Protein AF-A0A6C1DUM9-F1 (afdb_monomer_lite)

InterPro domains:
  IPR022091 TATA element modulatory factor 1, TATA binding [PF12325] (99-211)
  IPR052602 Growth and transcription regulation protein [PTHR46515] (39-217)

Organism: Saccharomyces pastorianus (NCBI:txid27292)

Foldseek 3Di:
DDDDDDDDDPDDDDDDPVVVVVVPPPDDDDDPDDDDDDDDDDDDDDDDDPPDPPPPPPPDDPVNPPPVVVVVVCVVVPPDDPDDPCPPPPPPPPPDDDDPPPPPVVVVVVVVVVVVVVVVVVVVVVVVVVVVVVVVVVVVVVVVVVVVVVVVVVVVVVVVVVVVVVVVVVVVVVVVVVVVVVVVVVVVVVVVVVVVVVVVVVVVVVVVVVVVVVVVVVD

Structure (mmCIF, N/CA/C/O backbone):
data_AF-A0A6C1DUM9-F1
#
_entry.id   AF-A0A6C1DUM9-F1
#
loop_
_atom_site.group_PDB
_atom_site.id
_atom_site.type_symbol
_atom_site.label_atom_id
_atom_site.label_alt_id
_atom_site.label_comp_id
_atom_site.label_asym_id
_atom_site.label_entity_id
_atom_site.label_seq_id
_atom_site.pdbx_PDB_ins_code
_atom_site.Cartn_x
_atom_site.Cartn_y
_atom_site.Cartn_z
_atom_site.occupancy
_atom_site.B_iso_or_equiv
_atom_site.auth_seq_id
_atom_site.auth_comp_id
_atom_site.auth_asym_id
_atom_site.auth_atom_id
_atom_site.pdbx_PDB_model_num
ATOM 1 N N . MET A 1 1 ? -47.887 -39.110 23.233 1.00 41.94 1 MET A N 1
ATOM 2 C CA . MET A 1 1 ? -46.425 -38.947 23.387 1.00 41.94 1 MET A CA 1
ATOM 3 C C . MET A 1 1 ? -45.972 -38.178 22.156 1.00 41.94 1 MET A C 1
ATOM 5 O O . MET A 1 1 ? -46.129 -38.724 21.079 1.00 41.94 1 MET A O 1
ATOM 9 N N . ASN A 1 2 ? -45.588 -36.907 22.161 1.00 43.72 2 ASN A N 1
ATOM 10 C CA . ASN A 1 2 ? -45.233 -35.947 23.205 1.00 43.72 2 ASN A CA 1
ATOM 11 C C . ASN A 1 2 ? -45.836 -34.588 22.825 1.00 43.72 2 ASN A C 1
ATOM 13 O O . ASN A 1 2 ? -45.963 -34.294 21.639 1.00 43.72 2 ASN A O 1
ATOM 17 N N . GLY A 1 3 ? -46.219 -33.794 23.822 1.00 45.34 3 GLY A N 1
ATOM 18 C CA . GLY A 1 3 ? -46.597 -32.401 23.608 1.00 45.34 3 GLY A CA 1
ATOM 19 C C . GLY A 1 3 ? -45.377 -31.528 23.325 1.00 45.34 3 GLY A C 1
ATOM 20 O O . GLY A 1 3 ? -44.266 -31.881 23.714 1.00 45.34 3 GLY A O 1
ATOM 21 N N . ASN A 1 4 ? -45.612 -30.379 22.698 1.00 45.78 4 ASN A N 1
ATOM 22 C CA . ASN A 1 4 ? -44.854 -29.186 23.031 1.00 45.78 4 ASN A CA 1
ATOM 23 C C . ASN A 1 4 ? -45.781 -27.971 22.946 1.00 45.78 4 ASN A C 1
ATOM 25 O O . ASN A 1 4 ? -46.324 -27.642 21.895 1.00 45.78 4 ASN A O 1
ATOM 29 N N . ILE A 1 5 ? -46.002 -27.423 24.130 1.00 49.59 5 ILE A N 1
ATOM 30 C CA . ILE A 1 5 ? -46.562 -26.121 24.451 1.00 49.59 5 ILE A CA 1
ATOM 31 C C . ILE A 1 5 ? -45.540 -25.071 24.018 1.00 49.59 5 ILE A C 1
ATOM 33 O O . ILE A 1 5 ? -44.359 -25.268 24.279 1.00 49.59 5 ILE A O 1
ATOM 37 N N . GLU A 1 6 ? -45.999 -24.029 23.324 1.00 47.56 6 GLU A N 1
ATOM 38 C CA . GLU A 1 6 ? -45.627 -22.617 23.525 1.00 47.56 6 GLU A CA 1
ATOM 39 C C . GLU A 1 6 ? -46.154 -21.784 22.352 1.00 47.56 6 GLU A C 1
ATOM 41 O O . GLU A 1 6 ? -45.481 -21.517 21.357 1.00 47.56 6 GLU A O 1
ATOM 46 N N . ASP A 1 7 ? -47.423 -21.413 22.504 1.00 46.97 7 ASP A N 1
ATOM 47 C CA . ASP A 1 7 ? -47.961 -20.170 21.981 1.00 46.97 7 ASP A CA 1
ATOM 48 C C . ASP A 1 7 ? -47.208 -18.970 22.602 1.00 46.97 7 ASP A C 1
ATOM 50 O O . ASP A 1 7 ? -46.770 -19.012 23.750 1.00 46.97 7 ASP A O 1
ATOM 54 N N . GLU A 1 8 ? -47.161 -17.881 21.832 1.00 49.03 8 GLU A N 1
ATOM 55 C CA . GLU A 1 8 ? -47.334 -16.511 22.332 1.00 49.03 8 GLU A CA 1
ATOM 56 C C . GLU A 1 8 ? -46.216 -15.881 23.183 1.00 49.03 8 GLU A C 1
ATOM 58 O O . GLU A 1 8 ? -46.304 -15.810 24.400 1.00 49.03 8 GLU A O 1
ATOM 63 N N . TRP A 1 9 ? -45.253 -15.232 22.515 1.00 42.56 9 TRP A N 1
ATOM 64 C CA . TRP A 1 9 ? -44.647 -13.996 23.038 1.00 42.56 9 TRP A CA 1
ATOM 65 C C . TRP A 1 9 ? -44.431 -12.985 21.905 1.00 42.56 9 TRP A C 1
ATOM 67 O O . TRP A 1 9 ? -43.332 -12.798 21.385 1.00 42.56 9 TRP A O 1
ATOM 77 N N . ILE A 1 10 ? -45.522 -12.325 21.507 1.00 46.06 10 ILE A N 1
ATOM 78 C CA . ILE A 1 10 ? -45.469 -11.046 20.791 1.00 46.06 10 ILE A CA 1
ATOM 79 C C . ILE A 1 10 ? -45.043 -9.998 21.825 1.00 46.06 10 ILE A C 1
ATOM 81 O O . ILE A 1 10 ? -45.796 -9.691 22.748 1.00 46.06 10 ILE A O 1
ATOM 85 N N . LEU A 1 11 ? -43.822 -9.477 21.704 1.00 48.28 11 LEU A N 1
ATOM 86 C CA . LEU A 1 11 ? -43.347 -8.383 22.551 1.00 48.28 11 LEU A CA 1
ATOM 87 C C . LEU A 1 11 ? -44.114 -7.089 22.206 1.00 48.28 11 LEU A C 1
ATOM 89 O O . LEU A 1 11 ? -44.202 -6.749 21.023 1.00 48.28 11 LEU A O 1
ATOM 93 N N . PRO A 1 12 ? -44.657 -6.354 23.195 1.00 42.69 12 PRO A N 1
ATOM 94 C CA . PRO A 1 12 ? -45.354 -5.099 22.944 1.00 42.69 12 PRO A CA 1
ATOM 95 C C . PRO A 1 12 ? -44.404 -4.032 22.396 1.00 42.69 12 PRO A C 1
ATOM 97 O O . PRO A 1 12 ? -43.351 -3.758 22.973 1.00 42.69 12 PRO A O 1
ATOM 100 N N . GLN A 1 13 ? -44.814 -3.412 21.290 1.00 50.22 13 GLN A N 1
ATOM 101 C CA . GLN A 1 13 ? -44.332 -2.100 20.880 1.00 50.22 13 GLN A CA 1
ATOM 102 C C . GLN A 1 13 ? -44.792 -1.027 21.879 1.00 50.22 13 GLN A C 1
ATOM 104 O O . GLN A 1 13 ? -45.837 -1.159 22.515 1.00 50.22 13 GLN A O 1
ATOM 109 N N . GLU A 1 14 ? -44.027 0.065 21.896 1.00 51.75 14 GLU A N 1
ATOM 110 C CA . GLU A 1 14 ? -44.319 1.357 22.520 1.00 51.75 14 GLU A CA 1
ATOM 111 C C . GLU A 1 14 ? -44.103 1.448 24.044 1.00 51.75 14 GLU A C 1
ATOM 113 O O . GLU A 1 14 ? -44.865 0.910 24.845 1.00 51.75 14 GLU A O 1
ATOM 118 N N . ASN A 1 15 ? -43.069 2.229 24.400 1.00 51.66 15 ASN A N 1
ATOM 119 C CA . ASN A 1 15 ? -42.850 3.010 25.635 1.00 51.66 15 ASN A CA 1
ATOM 120 C C . ASN A 1 15 ? -41.492 2.736 26.300 1.00 51.66 15 ASN A C 1
ATOM 122 O O . ASN A 1 15 ? -41.416 2.255 27.427 1.00 51.66 15 ASN A O 1
ATOM 126 N N . SER A 1 16 ? -40.399 3.105 25.628 1.00 40.47 16 SER A N 1
ATOM 127 C CA . SER A 1 16 ? -39.112 3.290 26.301 1.00 40.47 16 SER A CA 1
ATOM 128 C C . SER A 1 16 ? -38.540 4.653 25.930 1.00 40.47 16 SER A C 1
ATOM 130 O O . SER A 1 16 ? -38.378 4.972 24.754 1.00 40.47 16 SER A O 1
ATOM 132 N N . MET A 1 17 ? -38.245 5.458 26.953 1.00 44.34 17 MET A N 1
ATOM 133 C CA . MET A 1 17 ? -37.716 6.831 26.898 1.00 44.34 17 MET A CA 1
ATOM 134 C C . MET A 1 17 ? -36.401 7.001 26.109 1.00 44.34 17 MET A C 1
ATOM 136 O O . MET A 1 17 ? -35.902 8.115 25.986 1.00 44.34 17 MET A O 1
ATOM 140 N N . LEU A 1 18 ? -35.834 5.924 25.566 1.00 43.19 18 LEU A N 1
ATOM 141 C CA . LEU A 1 18 ? -34.563 5.925 24.847 1.00 43.19 18 LEU A CA 1
ATOM 142 C C . LEU A 1 18 ? -34.665 6.426 23.395 1.00 43.19 18 LEU A C 1
ATOM 144 O O . LEU A 1 18 ? -33.650 6.836 22.838 1.00 43.19 18 LEU A O 1
ATOM 148 N N . SER A 1 19 ? -35.853 6.451 22.773 1.00 44.56 19 SER A N 1
ATOM 149 C CA . SER A 1 19 ? -35.987 6.908 21.373 1.00 44.56 19 SER A CA 1
ATOM 150 C C . SER A 1 19 ? -35.975 8.436 21.205 1.00 44.56 19 SER A C 1
ATOM 152 O O . SER A 1 19 ? -35.688 8.936 20.116 1.00 44.56 19 SER A O 1
ATOM 154 N N . LEU A 1 20 ? -36.225 9.193 22.279 1.00 38.94 20 LEU A N 1
ATOM 155 C CA . LEU A 1 20 ? -36.237 10.662 22.251 1.00 38.94 20 LEU A CA 1
ATOM 156 C C . LEU A 1 20 ? -34.832 11.277 22.176 1.00 38.94 20 LEU A C 1
ATOM 158 O O . LEU A 1 20 ? -34.690 12.402 21.701 1.00 38.94 20 LEU A O 1
ATOM 162 N N . SER A 1 21 ? -33.796 10.546 22.590 1.00 44.03 21 SER A N 1
ATOM 163 C CA . SER A 1 21 ? -32.425 11.070 22.646 1.00 44.03 21 SER A CA 1
ATOM 164 C C . SER A 1 21 ? -31.697 11.024 21.299 1.00 44.03 21 SER A C 1
ATOM 166 O O . SER A 1 21 ? -30.774 11.800 21.081 1.00 44.03 21 SER A O 1
ATOM 168 N N . ILE A 1 22 ? -32.124 10.154 20.377 1.00 43.62 22 ILE A N 1
ATOM 169 C CA . ILE A 1 22 ? -31.492 10.005 19.053 1.00 43.62 22 ILE A CA 1
ATOM 170 C C . ILE A 1 22 ? -32.016 11.032 18.043 1.00 43.62 22 ILE A C 1
ATOM 172 O O . ILE A 1 22 ? -31.275 11.455 17.165 1.00 43.62 22 ILE A O 1
ATOM 176 N N . SER A 1 23 ? -33.249 11.519 18.208 1.00 41.81 23 SER A N 1
ATOM 177 C CA . SER A 1 23 ? -33.841 12.504 17.284 1.00 41.81 23 SER A CA 1
ATOM 178 C C . SER A 1 23 ? -33.417 13.954 17.570 1.00 41.81 23 SER A C 1
ATOM 180 O O . SER A 1 23 ? -33.886 14.871 16.906 1.00 41.81 23 SER A O 1
ATOM 182 N N . LYS A 1 24 ? -32.576 14.195 18.589 1.00 44.22 24 LYS A N 1
ATOM 183 C CA . LYS A 1 24 ? -32.189 15.546 19.041 1.00 44.22 24 LYS A CA 1
ATOM 184 C C . LYS A 1 24 ? -30.729 15.909 18.741 1.00 44.22 24 LYS A C 1
ATOM 186 O O . LYS A 1 24 ? -30.282 16.967 19.167 1.00 44.22 24 LYS A O 1
ATOM 191 N N . LEU A 1 25 ? -29.995 15.059 18.019 1.00 38.34 25 LEU A N 1
ATOM 192 C CA . LEU A 1 25 ? -28.580 15.287 17.694 1.00 38.34 25 LEU A CA 1
ATOM 193 C C . LEU A 1 25 ? -28.318 15.755 16.251 1.00 38.34 25 LEU A C 1
ATOM 195 O O . LEU A 1 25 ? -27.158 15.863 15.870 1.00 38.34 25 LEU A O 1
ATOM 199 N N . GLU A 1 26 ? -29.357 16.037 15.460 1.00 41.38 26 GLU A N 1
ATOM 200 C CA . GLU A 1 26 ? -29.216 16.360 14.027 1.00 41.38 26 GLU A CA 1
ATOM 201 C C . GLU A 1 26 ? -29.345 17.863 13.687 1.00 41.38 26 GLU A C 1
ATOM 203 O O . GLU A 1 26 ? -29.228 18.222 12.526 1.00 41.38 26 GLU A O 1
ATOM 208 N N . ASP A 1 27 ? -29.498 18.761 14.671 1.00 43.50 27 ASP A N 1
ATOM 209 C CA . ASP A 1 27 ? -29.712 20.204 14.421 1.00 43.50 27 ASP A CA 1
ATOM 210 C C . ASP A 1 27 ? -28.777 21.115 15.240 1.00 43.50 27 ASP A C 1
ATOM 212 O O . ASP A 1 27 ? -29.240 21.842 16.117 1.00 43.50 27 ASP A O 1
ATOM 216 N N . LEU A 1 28 ? -27.468 21.113 14.965 1.00 40.22 28 LEU A N 1
ATOM 217 C CA . LEU A 1 28 ? -26.575 22.220 15.357 1.00 40.22 28 LEU A CA 1
ATOM 218 C C . LEU A 1 28 ? -25.455 22.420 14.316 1.00 40.22 28 LEU A C 1
ATOM 220 O O . LEU A 1 28 ? -24.289 22.114 14.562 1.00 40.22 28 LEU A O 1
ATOM 224 N N . GLU A 1 29 ? -25.825 22.957 13.153 1.00 45.81 29 GLU A N 1
ATOM 225 C CA . GLU A 1 29 ? -24.937 23.811 12.355 1.00 45.81 29 GLU A CA 1
ATOM 226 C C . GLU A 1 29 ? -25.181 25.286 12.724 1.00 45.81 29 GLU A C 1
ATOM 228 O O . GLU A 1 29 ? -26.287 25.663 13.110 1.00 45.81 29 GLU A O 1
ATOM 233 N N . ASP A 1 30 ? -24.127 26.091 12.572 1.00 45.03 30 ASP A N 1
ATOM 234 C CA . ASP A 1 30 ? -24.037 27.546 12.746 1.00 45.03 30 ASP A CA 1
ATOM 235 C C . ASP A 1 30 ? -24.152 28.112 14.173 1.00 45.03 30 ASP A C 1
ATOM 237 O O . ASP A 1 30 ? -25.223 28.482 14.647 1.00 45.03 30 ASP A O 1
ATOM 241 N N . ASP A 1 31 ? -22.994 28.387 14.790 1.00 37.22 31 ASP A N 1
ATOM 242 C CA . ASP A 1 31 ? -22.855 29.682 15.463 1.00 37.22 31 ASP A CA 1
ATOM 243 C C . ASP A 1 31 ? -21.458 30.292 15.275 1.00 37.22 31 ASP A C 1
ATOM 245 O O . ASP A 1 31 ? -20.436 29.878 15.831 1.00 37.22 31 ASP A O 1
ATOM 249 N N . SER A 1 32 ? -21.436 31.317 14.432 1.00 46.16 32 SER A N 1
ATOM 250 C CA . SER A 1 32 ? -20.338 32.241 14.228 1.00 46.16 32 SER A CA 1
ATOM 251 C C . SER A 1 32 ? -20.266 33.230 15.392 1.00 46.16 32 SER A C 1
ATOM 253 O O . SER A 1 32 ? -20.737 34.359 15.274 1.00 46.16 32 SER A O 1
ATOM 255 N N . SER A 1 33 ? -19.638 32.863 16.504 1.00 41.81 33 SER A N 1
ATOM 256 C CA . SER A 1 33 ? -19.174 33.853 17.479 1.00 41.81 33 SER A CA 1
ATOM 257 C C . SER A 1 33 ? -18.183 33.224 18.445 1.00 41.81 33 SER A C 1
ATOM 259 O O . SER A 1 33 ? -18.566 32.388 19.249 1.00 41.81 33 SER A O 1
ATOM 261 N N . ILE A 1 34 ? -16.906 33.599 18.331 1.00 37.44 34 ILE A N 1
ATOM 262 C CA . ILE A 1 34 ? -15.979 33.941 19.427 1.00 37.44 34 ILE A CA 1
ATOM 263 C C . ILE A 1 34 ? -14.579 34.136 18.811 1.00 37.44 34 ILE A C 1
ATOM 265 O O . ILE A 1 34 ? -13.898 33.212 18.375 1.00 37.44 34 ILE A O 1
ATOM 269 N N . LYS A 1 35 ? -14.140 35.391 18.804 1.00 41.66 35 LYS A N 1
ATOM 270 C CA . LYS A 1 35 ? -12.741 35.846 18.803 1.00 41.66 35 LYS A CA 1
ATOM 271 C C . LYS A 1 35 ? -12.688 37.047 19.758 1.00 41.66 35 LYS A C 1
ATOM 273 O O . LYS A 1 35 ? -13.722 37.696 19.922 1.00 41.66 35 LYS A O 1
ATOM 278 N N . PRO A 1 36 ? -11.511 37.516 20.200 1.00 47.00 36 PRO A N 1
ATOM 279 C CA . PRO A 1 36 ? -10.247 36.835 20.521 1.00 47.00 36 PRO A CA 1
ATOM 280 C C . PRO A 1 36 ? -9.735 37.272 21.922 1.00 47.00 36 PRO A C 1
ATOM 282 O O . PRO A 1 36 ? -10.302 38.183 22.500 1.00 47.00 36 PRO A O 1
ATOM 285 N N . ILE A 1 37 ? -8.668 36.673 22.462 1.00 32.31 37 ILE A N 1
ATOM 286 C CA . ILE A 1 37 ? -7.720 37.225 23.474 1.00 32.31 37 ILE A CA 1
ATOM 287 C C . ILE A 1 37 ? -6.686 36.092 23.701 1.00 32.31 37 ILE A C 1
ATOM 289 O O . ILE A 1 37 ? -7.097 34.944 23.796 1.00 32.31 37 ILE A O 1
ATOM 293 N N . GLY A 1 38 ? -5.365 36.238 23.775 1.00 32.56 38 GLY A N 1
ATOM 294 C CA . GLY A 1 38 ? -4.416 37.343 23.709 1.00 32.56 38 GLY A CA 1
ATOM 295 C C . GLY A 1 38 ? -2.993 36.738 23.733 1.00 32.56 38 GLY A C 1
ATOM 296 O O . GLY A 1 38 ? -2.822 35.569 24.082 1.00 32.56 38 GLY A O 1
ATOM 297 N N . ASP A 1 39 ? -2.003 37.523 23.314 1.00 37.66 39 ASP A N 1
ATOM 298 C CA . ASP A 1 39 ? -0.600 37.137 23.112 1.00 37.66 39 ASP A CA 1
ATOM 299 C C . ASP A 1 39 ? 0.163 36.743 24.393 1.00 37.66 39 ASP A C 1
ATOM 301 O O . ASP A 1 39 ? 0.044 37.391 25.434 1.00 37.66 39 ASP A O 1
ATOM 305 N N . GLY A 1 40 ? 1.056 35.755 24.266 1.00 34.81 40 GLY A N 1
ATOM 306 C CA . GLY A 1 40 ? 2.151 35.483 25.202 1.00 34.81 40 GLY A CA 1
ATOM 307 C C . GLY A 1 40 ? 3.031 34.314 24.723 1.00 34.81 40 GLY A C 1
ATOM 308 O O . GLY A 1 40 ? 2.477 33.279 24.354 1.00 34.81 40 GLY A O 1
ATOM 309 N N . PRO A 1 41 ? 4.374 34.441 24.685 1.00 45.66 41 PRO A N 1
ATOM 310 C CA . PRO A 1 41 ? 5.253 33.409 24.145 1.00 45.66 41 PRO A CA 1
ATOM 311 C C . PRO A 1 41 ? 5.595 32.374 25.223 1.00 45.66 41 PRO A C 1
ATOM 313 O O . PRO A 1 41 ? 5.910 32.740 26.356 1.00 45.66 41 PRO A O 1
ATOM 316 N N . HIS A 1 42 ? 5.587 31.089 24.869 1.00 39.00 42 HIS A N 1
ATOM 317 C CA . HIS A 1 42 ? 6.199 30.054 25.696 1.00 39.00 42 HIS A CA 1
ATOM 318 C C . HIS A 1 42 ? 7.127 29.193 24.845 1.00 39.00 42 HIS A C 1
ATOM 320 O O . HIS A 1 42 ? 6.715 28.550 23.881 1.00 39.00 42 HIS A O 1
ATOM 326 N N . ASP A 1 43 ? 8.397 29.236 25.221 1.00 33.50 43 ASP A N 1
ATOM 327 C CA . ASP A 1 43 ? 9.476 28.440 24.671 1.00 33.50 43 ASP A CA 1
ATOM 328 C C . ASP A 1 43 ? 9.371 26.958 25.080 1.00 33.50 43 ASP A C 1
ATOM 330 O O . ASP A 1 43 ? 8.863 26.603 26.148 1.00 33.50 43 ASP A O 1
ATOM 334 N N . THR A 1 44 ? 10.040 26.140 24.261 1.00 32.34 44 THR A N 1
ATOM 335 C CA . THR A 1 44 ? 10.736 24.870 24.559 1.00 32.34 44 THR A CA 1
ATOM 336 C C . THR A 1 44 ? 9.981 23.520 24.666 1.00 32.34 44 THR A C 1
ATOM 338 O O . THR A 1 44 ? 9.450 23.161 25.709 1.00 32.34 44 THR A O 1
ATOM 341 N N . LEU A 1 45 ? 10.208 22.713 23.608 1.00 31.56 45 LEU A N 1
ATOM 342 C CA . LEU A 1 45 ? 10.799 21.348 23.563 1.00 31.56 45 LEU A CA 1
ATOM 343 C C . LEU A 1 45 ? 9.922 20.076 23.584 1.00 31.56 45 LEU A C 1
ATOM 345 O O . LEU A 1 45 ? 9.206 19.800 24.537 1.00 31.56 45 LEU A O 1
ATOM 349 N N . GLY A 1 46 ? 10.207 19.221 22.584 1.00 28.09 46 GLY A N 1
ATOM 350 C CA . GLY A 1 46 ? 9.823 17.804 22.453 1.00 28.09 46 GLY A CA 1
ATOM 351 C C . GLY A 1 46 ? 8.519 17.640 21.669 1.00 28.09 46 GLY A C 1
ATOM 352 O O . GLY A 1 46 ? 7.537 18.266 22.020 1.00 28.09 46 GLY A O 1
ATOM 353 N N . SER A 1 47 ? 8.400 16.871 20.590 1.00 34.56 47 SER A N 1
ATOM 354 C CA . SER A 1 47 ? 9.154 15.711 20.117 1.00 34.56 47 SER A CA 1
ATOM 355 C C . SER A 1 47 ? 8.642 15.330 18.712 1.00 34.56 47 SER A C 1
ATOM 357 O O . SER A 1 47 ? 7.545 15.720 18.325 1.00 34.56 47 SER A O 1
ATOM 359 N N . GLU A 1 48 ? 9.441 14.529 18.003 1.00 36.03 48 GLU A N 1
ATOM 360 C CA . GLU A 1 48 ? 9.060 13.647 16.883 1.00 36.03 48 GLU A CA 1
ATOM 361 C C . GLU A 1 48 ? 8.891 14.255 15.475 1.00 36.03 48 GLU A C 1
ATOM 363 O O . GLU A 1 48 ? 7.885 14.841 15.082 1.00 36.03 48 GLU A O 1
ATOM 368 N N . GLU A 1 49 ? 9.935 14.016 14.674 1.00 36.59 49 GLU A N 1
ATOM 369 C CA . GLU A 1 49 ? 9.985 14.190 13.228 1.00 36.59 49 GLU A CA 1
ATOM 370 C C . GLU A 1 49 ? 8.952 13.294 12.529 1.00 36.59 49 GLU A C 1
ATOM 372 O O . GLU A 1 49 ? 9.181 12.112 12.277 1.00 36.59 49 GLU A O 1
ATOM 377 N N . THR A 1 50 ? 7.831 13.880 12.126 1.00 36.25 50 THR A N 1
ATOM 378 C CA . THR A 1 50 ? 7.040 13.371 11.004 1.00 36.25 50 THR A CA 1
ATOM 379 C C . THR A 1 50 ? 7.491 14.119 9.754 1.00 36.25 50 THR A C 1
ATOM 381 O O . THR A 1 50 ? 7.123 15.271 9.522 1.00 36.25 50 THR A O 1
ATOM 384 N N . GLN A 1 51 ? 8.342 13.489 8.937 1.00 37.16 51 GLN A N 1
ATOM 385 C CA . GLN A 1 51 ? 8.685 14.031 7.621 1.00 37.16 51 GLN A CA 1
ATOM 386 C C . GLN A 1 51 ? 7.477 13.907 6.688 1.00 37.16 51 GLN A C 1
ATOM 388 O O . GLN A 1 51 ? 7.326 12.961 5.920 1.00 37.16 51 GLN A O 1
ATOM 393 N N . HIS A 1 52 ? 6.605 14.906 6.762 1.00 32.72 52 HIS A N 1
ATOM 394 C CA . HIS A 1 52 ? 5.638 15.214 5.727 1.00 32.72 52 HIS A CA 1
ATOM 395 C C . HIS A 1 52 ? 6.435 15.567 4.461 1.00 32.72 52 HIS A C 1
ATOM 397 O O . HIS A 1 52 ? 7.034 16.643 4.381 1.00 32.72 52 HIS A O 1
ATOM 403 N N . PHE A 1 53 ? 6.461 14.680 3.460 1.00 36.66 53 PHE A N 1
ATOM 404 C CA . PHE A 1 53 ? 6.908 15.028 2.107 1.00 36.66 53 PHE A CA 1
ATOM 405 C C . PHE A 1 53 ? 5.874 15.973 1.486 1.00 36.66 53 PHE A C 1
ATOM 407 O O . PHE A 1 53 ? 5.062 15.610 0.638 1.00 36.66 53 PHE A O 1
ATOM 414 N N . SER A 1 54 ? 5.880 17.216 1.959 1.00 40.81 54 SER A N 1
ATOM 415 C CA . SER A 1 54 ? 5.190 18.312 1.312 1.00 40.81 54 SER A CA 1
ATOM 416 C C . SER A 1 54 ? 5.872 18.508 -0.033 1.00 40.81 54 SER A C 1
ATOM 418 O O . SER A 1 54 ? 7.076 18.772 -0.092 1.00 40.81 54 SER A O 1
ATOM 420 N N . ARG A 1 55 ? 5.110 18.292 -1.108 1.00 46.28 55 ARG A N 1
ATOM 421 C CA . ARG A 1 55 ? 5.497 18.534 -2.497 1.00 46.28 55 ARG A CA 1
ATOM 422 C C . ARG A 1 55 ? 5.965 19.984 -2.586 1.00 46.28 55 ARG A C 1
ATOM 424 O O . ARG A 1 55 ? 5.155 20.890 -2.756 1.00 46.28 55 ARG A O 1
ATOM 431 N N . LYS A 1 56 ? 7.266 20.215 -2.379 1.00 45.62 56 LYS A N 1
ATOM 432 C CA . LYS A 1 56 ? 7.876 21.525 -2.580 1.00 45.62 56 LYS A CA 1
ATOM 433 C C . LYS A 1 56 ? 7.542 21.898 -4.015 1.00 45.62 56 LYS A C 1
ATOM 435 O O . LYS A 1 56 ? 7.879 21.155 -4.935 1.00 45.62 56 LYS A O 1
ATOM 440 N N . ASN A 1 57 ? 6.844 23.014 -4.186 1.00 53.44 57 ASN A N 1
ATOM 441 C CA . ASN A 1 57 ? 6.831 23.720 -5.453 1.00 53.44 57 ASN A CA 1
ATOM 442 C C . ASN A 1 57 ? 8.295 24.049 -5.746 1.00 53.44 57 ASN A C 1
ATOM 444 O O . ASN A 1 57 ? 8.856 24.973 -5.162 1.00 53.44 57 ASN A O 1
ATOM 448 N N . VAL A 1 58 ? 8.937 23.196 -6.541 1.00 50.84 58 VAL A N 1
ATOM 449 C CA . VAL A 1 58 ? 10.264 23.455 -7.080 1.00 50.84 58 VAL A CA 1
ATOM 450 C C . VAL A 1 58 ? 10.030 24.509 -8.145 1.00 50.84 58 VAL A C 1
ATOM 452 O O . VAL A 1 58 ? 9.548 24.204 -9.235 1.00 50.84 58 VAL A O 1
ATOM 455 N N . ASP A 1 59 ? 10.248 25.760 -7.765 1.00 56.34 59 ASP A N 1
ATOM 456 C CA . ASP A 1 59 ? 10.300 26.871 -8.700 1.00 56.34 59 ASP A CA 1
ATOM 457 C C . ASP A 1 59 ? 11.554 26.663 -9.551 1.00 56.34 59 ASP A C 1
ATOM 459 O O . ASP A 1 59 ? 12.660 26.987 -9.128 1.00 56.34 59 ASP A O 1
ATOM 463 N N . PHE A 1 60 ? 11.398 25.983 -10.689 1.00 52.22 60 PHE A N 1
ATOM 464 C CA . PHE A 1 60 ? 12.475 25.824 -11.659 1.00 52.22 60 PHE A CA 1
ATOM 465 C C . PHE A 1 60 ? 12.746 27.198 -12.265 1.00 52.22 60 PHE A C 1
ATOM 467 O O . PHE A 1 60 ? 12.027 27.646 -13.162 1.00 52.22 60 PHE A O 1
ATOM 474 N N . SER A 1 61 ? 13.784 27.869 -11.772 1.00 59.81 61 SER A N 1
ATOM 475 C CA . SER A 1 61 ? 14.330 29.021 -12.473 1.00 59.81 61 SER A CA 1
ATOM 476 C C . SER A 1 61 ? 15.021 28.523 -13.739 1.00 59.81 61 SER A C 1
ATOM 478 O O . SER A 1 61 ? 15.572 27.424 -13.777 1.00 59.81 61 SER A O 1
ATOM 480 N N . ILE A 1 62 ? 14.991 29.318 -14.808 1.00 58.97 62 ILE A N 1
ATOM 481 C CA . ILE A 1 62 ? 15.621 28.947 -16.086 1.00 58.97 62 ILE A CA 1
ATOM 482 C C . ILE A 1 62 ? 17.131 28.677 -15.950 1.00 58.97 62 ILE A C 1
ATOM 484 O O . ILE A 1 62 ? 17.708 27.969 -16.770 1.00 58.97 62 ILE A O 1
ATOM 488 N N . ASP A 1 63 ? 17.735 29.192 -14.879 1.00 65.38 63 ASP A N 1
ATOM 489 C CA . ASP A 1 63 ? 19.132 28.994 -14.503 1.00 65.38 63 ASP A CA 1
ATOM 490 C C . ASP A 1 63 ? 19.410 27.627 -13.832 1.00 65.38 63 ASP A C 1
ATOM 492 O O . ASP A 1 63 ? 20.567 27.229 -13.735 1.00 65.38 63 ASP A O 1
ATOM 496 N N . ASP A 1 64 ? 18.375 26.883 -13.412 1.00 67.19 64 ASP A N 1
ATOM 497 C CA . ASP A 1 64 ? 18.490 25.541 -12.805 1.00 67.19 64 ASP A CA 1
ATOM 498 C C . ASP A 1 64 ? 18.435 24.405 -13.845 1.0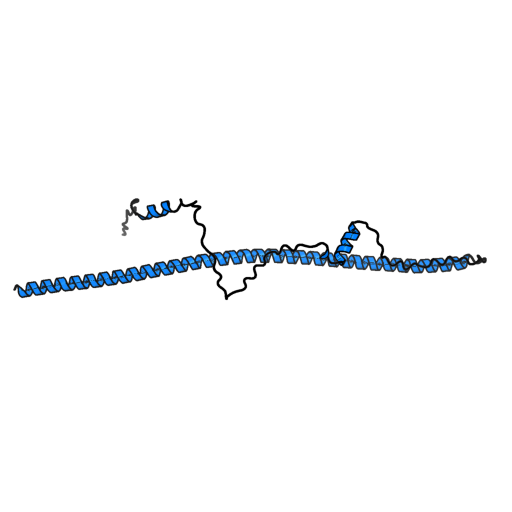0 67.19 64 ASP A C 1
ATOM 500 O O . ASP A 1 64 ? 18.459 23.219 -13.501 1.00 67.19 64 ASP A O 1
ATOM 504 N N . ILE A 1 65 ? 18.341 24.747 -15.134 1.00 66.75 65 ILE A N 1
ATOM 505 C CA . ILE A 1 65 ? 18.403 23.773 -16.222 1.00 66.75 65 ILE A CA 1
ATOM 506 C C . ILE A 1 65 ? 19.875 23.371 -16.398 1.00 66.75 65 ILE A C 1
ATOM 508 O O . ILE A 1 65 ? 20.700 24.233 -16.706 1.00 66.75 65 ILE A O 1
ATOM 512 N N . PRO A 1 66 ? 20.237 22.084 -16.235 1.00 64.19 66 PRO A N 1
ATOM 513 C CA . PRO A 1 66 ? 21.599 21.641 -16.501 1.00 64.19 66 PRO A CA 1
ATOM 514 C C . PRO A 1 66 ? 21.982 22.008 -17.939 1.00 64.19 66 PRO A C 1
ATOM 516 O O . PRO A 1 66 ? 21.192 21.806 -18.860 1.00 64.19 66 PRO A O 1
ATOM 519 N N . GLU A 1 67 ? 23.190 22.542 -18.128 1.00 60.59 67 GLU A N 1
ATOM 520 C CA . GLU A 1 67 ? 23.704 23.055 -19.413 1.00 60.59 67 GLU A CA 1
ATOM 521 C C . GLU A 1 67 ? 23.511 22.043 -20.567 1.00 60.59 67 GLU A C 1
ATOM 523 O O . GLU A 1 67 ? 23.158 22.410 -21.685 1.00 60.59 67 GLU A O 1
ATOM 528 N N . GLU A 1 68 ? 23.591 20.746 -20.252 1.00 61.56 68 GLU A N 1
ATOM 529 C CA . GLU A 1 68 ? 23.348 19.619 -21.163 1.00 61.56 68 GLU A CA 1
ATOM 530 C C . GLU A 1 68 ? 21.894 19.527 -21.691 1.00 61.56 68 GLU A C 1
ATOM 532 O O . GLU A 1 68 ? 21.664 19.104 -22.824 1.00 61.56 68 GLU A O 1
ATOM 537 N N . ALA A 1 69 ? 20.895 19.955 -20.910 1.00 62.34 69 ALA A N 1
ATOM 538 C CA . ALA A 1 69 ? 19.488 20.000 -21.322 1.00 62.34 69 ALA A CA 1
ATOM 539 C C . ALA A 1 69 ? 19.141 21.272 -22.120 1.00 62.34 69 ALA A C 1
ATOM 541 O O . ALA A 1 69 ? 18.265 21.231 -22.990 1.00 62.34 69 ALA A O 1
ATOM 542 N N . ALA A 1 70 ? 19.849 22.382 -21.884 1.00 61.22 70 ALA A N 1
ATOM 543 C CA . ALA A 1 70 ? 19.715 23.602 -22.683 1.00 61.22 70 ALA A CA 1
ATOM 544 C C . ALA A 1 70 ? 20.180 23.382 -24.138 1.00 61.22 70 ALA A C 1
ATOM 546 O O . ALA A 1 70 ? 19.548 23.873 -25.081 1.00 61.22 70 ALA A O 1
ATOM 547 N N . ASP A 1 71 ? 21.216 22.561 -24.333 1.00 62.12 71 ASP A N 1
ATOM 548 C CA . ASP A 1 71 ? 21.706 22.159 -25.656 1.00 62.12 71 ASP A CA 1
ATOM 549 C C . ASP A 1 71 ? 20.672 21.344 -26.453 1.00 62.12 71 ASP A C 1
ATOM 551 O O . ASP A 1 71 ? 20.521 21.536 -27.664 1.00 62.12 71 ASP A O 1
ATOM 555 N N . LEU A 1 72 ? 19.886 20.485 -25.794 1.00 59.12 72 LEU A N 1
ATOM 556 C CA . LEU A 1 72 ? 18.816 19.720 -26.448 1.00 59.12 72 LEU A CA 1
ATOM 557 C C . LEU A 1 72 ? 17.676 20.621 -26.952 1.00 59.12 72 LEU A C 1
ATOM 559 O O . LEU A 1 72 ? 17.136 20.386 -28.036 1.00 59.12 72 LEU A O 1
ATOM 563 N N . GLN A 1 73 ? 17.344 21.687 -26.220 1.00 59.78 73 GLN A N 1
ATOM 564 C CA . GLN A 1 73 ? 16.328 22.655 -26.643 1.00 59.78 73 GLN A CA 1
ATOM 565 C C . GLN A 1 73 ? 16.823 23.557 -27.788 1.00 59.78 73 GLN A C 1
ATOM 567 O O . GLN A 1 73 ? 16.055 23.901 -28.692 1.00 59.78 73 GLN A O 1
ATOM 572 N N . ALA A 1 74 ? 18.123 23.868 -27.828 1.00 57.16 74 ALA A N 1
ATOM 573 C CA . ALA A 1 74 ? 18.740 24.607 -28.930 1.00 57.16 74 ALA A CA 1
ATOM 574 C C . ALA A 1 74 ? 18.730 23.826 -30.263 1.00 57.16 74 ALA A C 1
ATOM 576 O O . ALA A 1 74 ? 18.626 24.435 -31.334 1.00 57.16 74 ALA A O 1
ATOM 577 N N . ILE A 1 75 ? 18.768 22.486 -30.212 1.00 57.16 75 ILE A N 1
ATOM 578 C CA . ILE A 1 75 ? 18.637 21.612 -31.392 1.00 57.16 75 ILE A CA 1
ATOM 579 C C . ILE A 1 75 ? 17.225 21.703 -31.995 1.00 57.16 75 ILE A C 1
ATOM 581 O O . ILE A 1 75 ? 17.081 21.722 -33.220 1.00 57.16 75 ILE A O 1
ATOM 585 N N . GLN A 1 76 ? 16.185 21.811 -31.161 1.00 56.97 76 GLN A N 1
ATOM 586 C CA . GLN A 1 76 ? 14.793 21.905 -31.615 1.00 56.97 76 GLN A CA 1
ATOM 587 C C . GLN A 1 76 ? 14.458 23.271 -32.243 1.00 56.97 76 GLN A C 1
ATOM 589 O O . GLN A 1 76 ? 13.646 23.340 -33.165 1.00 56.97 76 GLN A O 1
ATOM 594 N N . GLU A 1 77 ? 15.117 24.352 -31.811 1.00 54.72 77 GLU A N 1
ATOM 595 C CA . GLU A 1 77 ? 14.888 25.715 -32.321 1.00 54.72 77 GLU A CA 1
ATOM 596 C C . GLU A 1 77 ? 15.723 26.113 -33.554 1.00 54.72 77 GLU A C 1
ATOM 598 O O . GLU A 1 77 ? 15.727 27.279 -33.953 1.00 54.72 77 GLU A O 1
ATOM 603 N N . GLY A 1 78 ? 16.428 25.181 -34.204 1.00 55.81 78 GLY A N 1
ATOM 604 C CA . GLY A 1 78 ? 17.084 25.447 -35.495 1.00 55.81 78 GLY A CA 1
ATOM 605 C C . GLY A 1 78 ? 18.167 26.539 -35.461 1.00 55.81 78 GLY A C 1
ATOM 606 O O . GLY A 1 78 ? 18.547 27.078 -36.505 1.00 55.81 78 GLY A O 1
ATOM 607 N N . LYS A 1 79 ? 18.697 26.878 -34.281 1.00 47.41 79 LYS A N 1
ATOM 608 C CA . LYS A 1 79 ? 19.770 27.867 -34.129 1.00 47.41 79 LYS A CA 1
ATOM 609 C C . LYS A 1 79 ? 21.128 27.186 -34.286 1.00 47.41 79 LYS A C 1
ATOM 611 O O . LYS A 1 79 ? 21.729 26.714 -33.337 1.00 47.41 79 LYS A O 1
ATOM 616 N N . SER A 1 80 ? 21.588 27.180 -35.537 1.00 42.81 80 SER A N 1
ATOM 617 C CA . SER A 1 80 ? 22.987 27.170 -35.992 1.00 42.81 80 SER A CA 1
ATOM 618 C C . SER A 1 80 ? 24.003 26.467 -35.080 1.00 42.81 80 SER A C 1
ATOM 620 O O . SER A 1 80 ? 24.575 27.095 -34.190 1.00 42.81 80 SER A O 1
ATOM 622 N N . MET A 1 81 ? 24.381 25.237 -35.440 1.00 47.69 81 MET A N 1
ATOM 623 C CA . MET A 1 81 ? 25.623 24.609 -34.978 1.00 47.69 81 MET A CA 1
ATOM 624 C C . MET A 1 81 ? 26.815 25.560 -35.188 1.00 47.69 81 MET A C 1
ATOM 626 O O . MET A 1 81 ? 27.277 25.757 -36.312 1.00 47.69 81 MET A O 1
ATOM 630 N N . LYS A 1 82 ? 27.315 26.167 -34.110 1.00 58.19 82 LYS A N 1
ATOM 631 C CA . LYS A 1 82 ? 28.583 26.912 -34.086 1.00 58.19 82 LYS A CA 1
ATOM 632 C C . LYS A 1 82 ? 29.581 26.252 -33.142 1.00 58.19 82 LYS A C 1
ATOM 634 O O . LYS A 1 82 ? 30.260 26.934 -32.396 1.00 58.19 82 LYS A O 1
ATOM 639 N N . SER A 1 83 ? 29.669 24.928 -33.164 1.00 51.81 83 SER A N 1
ATOM 640 C CA . SER A 1 83 ? 30.840 24.223 -32.636 1.00 51.81 83 SER A CA 1
ATOM 641 C C . SER A 1 83 ? 30.883 22.798 -33.172 1.00 51.81 83 SER A C 1
ATOM 643 O O . SER A 1 83 ? 30.869 21.817 -32.440 1.00 51.81 83 SER A O 1
ATOM 645 N N . LEU A 1 84 ? 30.914 22.667 -34.496 1.00 50.50 84 LEU A N 1
ATOM 646 C CA . LEU A 1 84 ? 31.613 21.530 -35.067 1.00 50.50 84 LEU A CA 1
ATOM 647 C C . LEU A 1 84 ? 32.982 22.058 -35.435 1.00 50.50 84 LEU A C 1
ATOM 649 O O . LEU A 1 84 ? 33.120 22.876 -36.346 1.00 50.50 84 LEU A O 1
ATOM 653 N N . ASN A 1 85 ? 33.967 21.630 -34.648 1.00 49.22 85 ASN A N 1
ATOM 654 C CA . ASN A 1 85 ? 35.377 21.741 -34.956 1.00 49.22 85 ASN A CA 1
ATOM 655 C C . ASN A 1 85 ? 35.577 21.304 -36.400 1.00 49.22 85 ASN A C 1
ATOM 657 O O . ASN A 1 85 ? 35.623 20.122 -36.735 1.00 49.22 85 ASN A O 1
ATOM 661 N N . ASN A 1 86 ? 35.651 22.309 -37.262 1.00 46.19 86 ASN A N 1
ATOM 662 C CA . ASN A 1 86 ? 36.040 22.181 -38.636 1.00 46.19 86 ASN A CA 1
ATOM 663 C C . ASN A 1 86 ? 37.512 21.769 -38.578 1.00 46.19 86 ASN A C 1
ATOM 665 O O . ASN A 1 86 ? 38.404 22.616 -38.582 1.00 46.19 86 ASN A O 1
ATOM 669 N N . THR A 1 87 ? 37.789 20.465 -38.481 1.00 49.59 87 THR A N 1
ATOM 670 C CA . THR A 1 87 ? 39.041 19.919 -38.996 1.00 49.59 87 THR A CA 1
ATOM 671 C C . THR A 1 87 ? 38.977 20.176 -40.490 1.00 49.59 87 THR A C 1
ATOM 673 O O . THR A 1 87 ? 38.538 19.350 -41.284 1.00 49.59 87 THR A O 1
ATOM 676 N N . SER A 1 88 ? 39.321 21.407 -40.853 1.00 48.72 88 SER A N 1
ATOM 677 C CA . SER A 1 88 ? 39.464 21.871 -42.209 1.00 48.72 88 SER A CA 1
ATOM 678 C C . SER A 1 88 ? 40.472 20.945 -42.861 1.00 48.72 88 SER A C 1
ATOM 680 O O . SER A 1 88 ? 41.677 21.086 -42.651 1.00 48.72 88 SER A O 1
ATOM 682 N N . ILE A 1 89 ? 39.969 19.964 -43.611 1.00 54.16 89 ILE A N 1
ATOM 683 C CA . ILE A 1 89 ? 40.764 19.195 -44.553 1.00 54.16 89 ILE A CA 1
ATOM 684 C C . ILE A 1 89 ? 41.393 20.244 -45.465 1.00 54.16 89 ILE A C 1
ATOM 686 O O . ILE A 1 89 ? 40.662 20.958 -46.161 1.00 54.16 89 ILE A O 1
ATOM 690 N N . PRO A 1 90 ? 42.725 20.405 -45.462 1.00 48.38 90 PRO A N 1
ATOM 691 C CA . PRO A 1 90 ? 43.344 21.297 -46.408 1.00 48.38 90 PRO A CA 1
ATOM 692 C C . PRO A 1 90 ? 43.158 20.648 -47.776 1.00 48.38 90 PRO A C 1
ATOM 694 O O . PRO A 1 90 ? 43.890 19.732 -48.152 1.00 48.38 90 PRO A O 1
ATOM 697 N N . TYR A 1 91 ? 42.188 21.138 -48.545 1.00 46.50 91 TYR A N 1
ATOM 698 C CA . TYR A 1 91 ? 42.233 21.030 -49.993 1.00 46.50 91 TYR A CA 1
ATOM 699 C C . TYR A 1 91 ? 43.484 21.794 -50.435 1.00 46.50 91 TYR A C 1
ATOM 701 O O . TYR A 1 91 ? 43.433 22.980 -50.762 1.00 46.50 91 TYR A O 1
ATOM 709 N N . ARG A 1 92 ? 44.651 21.136 -50.394 1.00 54.25 92 ARG A N 1
ATOM 710 C CA . ARG A 1 92 ? 45.835 21.629 -51.089 1.00 54.25 92 ARG A CA 1
ATOM 711 C C . ARG A 1 92 ? 45.448 21.694 -52.559 1.00 54.25 92 ARG A C 1
ATOM 713 O O . ARG A 1 92 ? 45.372 20.675 -53.239 1.00 54.25 92 ARG A O 1
ATOM 720 N N . ARG A 1 93 ? 45.190 22.909 -53.037 1.00 49.03 93 ARG A N 1
ATOM 721 C CA . ARG A 1 93 ? 45.137 23.235 -54.456 1.00 49.03 93 ARG A CA 1
ATOM 722 C C . ARG A 1 93 ? 46.484 22.833 -55.055 1.00 49.03 93 ARG A C 1
ATOM 724 O O . ARG A 1 93 ? 47.474 23.539 -54.896 1.00 49.03 93 ARG A O 1
ATOM 731 N N . ALA A 1 94 ? 46.528 21.671 -55.696 1.00 47.44 94 ALA A N 1
ATOM 732 C CA . ALA A 1 94 ? 47.685 21.209 -56.440 1.00 47.44 94 ALA A CA 1
ATOM 733 C C . ALA A 1 94 ? 47.759 21.983 -57.763 1.00 47.44 94 ALA A C 1
ATOM 735 O O . ALA A 1 94 ? 47.318 21.509 -58.804 1.00 47.44 94 ALA A O 1
ATOM 736 N N . SER A 1 95 ? 48.293 23.203 -57.733 1.00 60.16 95 SER A N 1
ATOM 737 C CA . SER A 1 95 ? 48.828 23.823 -58.944 1.00 60.16 95 SER A CA 1
ATOM 738 C C . SER A 1 95 ? 50.259 23.326 -59.136 1.00 60.16 95 SER A C 1
ATOM 740 O O . SER A 1 95 ? 51.216 24.002 -58.767 1.00 60.16 95 SER A O 1
ATOM 742 N N . ALA A 1 96 ? 50.401 22.117 -59.673 1.00 52.94 96 ALA A N 1
ATOM 743 C CA . ALA A 1 96 ? 51.672 21.610 -60.169 1.00 52.94 96 ALA A CA 1
ATOM 744 C C . ALA A 1 96 ? 51.449 21.070 -61.584 1.00 52.94 96 ALA A C 1
ATOM 746 O O . ALA A 1 96 ? 50.837 20.027 -61.779 1.00 52.94 96 ALA A O 1
ATOM 747 N N . GLN A 1 97 ? 51.874 21.888 -62.546 1.00 50.66 97 GLN A N 1
ATOM 748 C CA . GLN A 1 97 ? 52.383 21.543 -63.875 1.00 50.66 97 GLN A CA 1
ATOM 749 C C . GLN A 1 97 ? 51.978 20.159 -64.412 1.00 50.66 97 GLN A C 1
ATOM 751 O O . GLN A 1 97 ? 52.540 19.126 -64.050 1.00 50.66 97 GLN A O 1
ATOM 756 N N . LEU A 1 98 ? 51.027 20.174 -65.347 1.00 50.44 98 LEU A N 1
ATOM 757 C CA . LEU A 1 98 ? 50.608 19.027 -66.142 1.00 50.44 98 LEU A CA 1
ATOM 758 C C . LEU A 1 98 ? 51.744 18.598 -67.089 1.00 50.44 98 LEU A C 1
ATOM 760 O O . LEU A 1 98 ? 51.815 19.038 -68.233 1.00 50.44 98 LEU A O 1
ATOM 764 N N . SER A 1 99 ? 52.630 17.728 -66.605 1.00 47.31 99 SER A N 1
ATOM 765 C CA . SER A 1 99 ? 53.570 16.973 -67.437 1.00 47.31 99 SER A CA 1
ATOM 766 C C . SER A 1 99 ? 52.983 15.600 -67.762 1.00 47.31 99 SER A C 1
ATOM 768 O O . SER A 1 99 ? 52.949 14.699 -66.926 1.00 47.31 99 SER A O 1
ATOM 770 N N . ASN A 1 100 ? 52.494 15.492 -68.997 1.00 55.84 100 ASN A N 1
ATOM 771 C CA . ASN A 1 100 ? 52.246 14.312 -69.834 1.00 55.84 100 ASN A CA 1
ATOM 772 C C . ASN A 1 100 ? 52.536 12.912 -69.219 1.00 55.84 100 ASN A C 1
ATOM 774 O O . ASN A 1 100 ? 53.439 12.206 -69.661 1.00 55.84 100 ASN A O 1
ATOM 778 N N . SER A 1 101 ? 51.751 12.491 -68.218 1.00 54.50 101 SER A N 1
ATOM 779 C CA . SER A 1 101 ? 51.723 11.123 -67.653 1.00 54.50 101 SER A CA 1
ATOM 780 C C . SER A 1 101 ? 50.322 10.780 -67.107 1.00 54.50 101 SER A C 1
ATOM 782 O O . SER A 1 101 ? 50.132 10.258 -66.009 1.00 54.50 101 SER A O 1
ATOM 784 N N . ASN A 1 102 ? 49.300 11.101 -67.902 1.00 57.34 102 ASN A N 1
ATOM 785 C CA . ASN A 1 102 ? 47.895 11.141 -67.481 1.00 57.34 102 ASN A CA 1
ATOM 786 C C . ASN A 1 102 ? 47.285 9.774 -67.104 1.00 57.34 102 ASN A C 1
ATOM 788 O O . ASN A 1 102 ? 46.265 9.736 -66.430 1.00 57.34 102 ASN A O 1
ATOM 792 N N . GLY A 1 103 ? 47.876 8.641 -67.494 1.00 63.06 103 GLY A N 1
ATOM 793 C CA . GLY A 1 103 ? 47.320 7.315 -67.175 1.00 63.06 103 GLY A CA 1
ATOM 794 C C . GLY A 1 103 ? 47.642 6.823 -65.759 1.00 63.06 103 GLY A C 1
ATOM 795 O O . GLY A 1 103 ? 46.790 6.257 -65.080 1.00 63.06 103 GLY A O 1
ATOM 796 N N . HIS A 1 104 ? 48.869 7.063 -65.290 1.00 66.69 104 HIS A N 1
ATOM 797 C CA . HIS A 1 104 ? 49.364 6.492 -64.034 1.00 66.69 104 HIS A CA 1
ATOM 798 C C . HIS A 1 104 ? 48.870 7.274 -62.807 1.00 66.69 104 HIS A C 1
ATOM 800 O O . HIS A 1 104 ? 48.450 6.681 -61.820 1.00 66.69 104 HIS A O 1
ATOM 806 N N . ILE A 1 105 ? 48.843 8.609 -62.879 1.00 72.50 105 ILE A N 1
ATOM 807 C CA . ILE A 1 105 ? 48.391 9.474 -61.773 1.00 72.50 105 ILE A CA 1
ATOM 808 C C . ILE A 1 105 ? 46.888 9.299 -61.508 1.00 72.50 105 ILE A C 1
ATOM 810 O O . ILE A 1 105 ? 46.465 9.260 -60.352 1.00 72.50 105 ILE A O 1
ATOM 814 N N . ASN A 1 106 ? 46.094 9.109 -62.565 1.00 77.75 106 ASN A N 1
ATOM 815 C CA . ASN A 1 106 ? 44.665 8.834 -62.437 1.00 77.75 106 ASN A CA 1
ATOM 816 C C . ASN A 1 106 ? 44.410 7.504 -61.710 1.00 77.75 106 ASN A C 1
ATOM 818 O O . ASN A 1 106 ? 43.562 7.460 -60.824 1.00 77.75 106 ASN A O 1
ATOM 822 N N . ALA A 1 107 ? 45.187 6.452 -61.991 1.00 81.31 107 ALA A N 1
ATOM 823 C CA . ALA A 1 107 ? 45.061 5.173 -61.287 1.00 81.31 107 ALA A CA 1
ATOM 824 C C . ALA A 1 107 ? 45.396 5.285 -59.785 1.00 81.31 107 ALA A C 1
ATOM 826 O O . ALA A 1 107 ? 44.686 4.724 -58.953 1.00 81.31 107 ALA A O 1
ATOM 827 N N . HIS A 1 108 ? 46.425 6.057 -59.413 1.00 85.50 108 HIS A N 1
ATOM 828 C CA . HIS A 1 108 ? 46.779 6.288 -58.002 1.00 85.50 108 HIS A CA 1
ATOM 829 C C . HIS A 1 108 ? 45.719 7.084 -57.238 1.00 85.50 108 HIS A C 1
ATOM 831 O O . HIS A 1 108 ? 45.406 6.746 -56.096 1.00 85.50 108 HIS A O 1
ATOM 837 N N . LEU A 1 109 ? 45.127 8.109 -57.860 1.00 89.62 109 LEU A N 1
ATOM 838 C CA . LEU A 1 1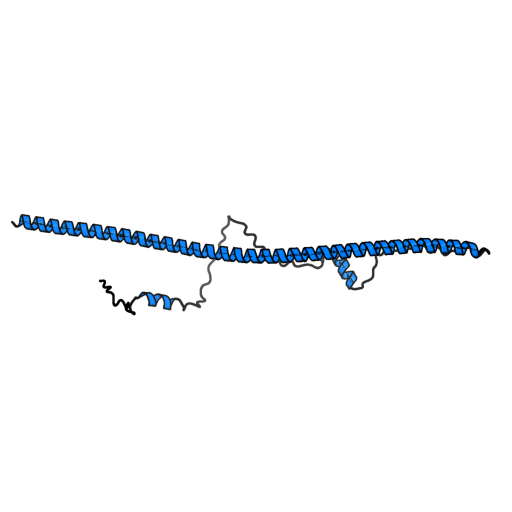09 ? 44.016 8.851 -57.262 1.00 89.62 109 LEU A CA 1
ATOM 839 C C . LEU A 1 109 ? 42.780 7.962 -57.093 1.00 89.62 109 LEU A C 1
ATOM 841 O O . LEU A 1 109 ? 42.178 7.966 -56.024 1.00 89.62 109 LEU A O 1
ATOM 845 N N . VAL A 1 110 ? 42.431 7.174 -58.112 1.00 88.31 110 VAL A N 1
ATOM 846 C CA . VAL A 1 110 ? 41.309 6.226 -58.047 1.00 88.31 110 VAL A CA 1
ATOM 847 C C . VAL A 1 110 ? 41.529 5.188 -56.947 1.00 88.31 110 VAL A C 1
ATOM 849 O O . VAL A 1 110 ? 40.608 4.931 -56.175 1.00 88.31 110 VAL A O 1
ATOM 852 N N . ASN A 1 111 ? 42.744 4.656 -56.798 1.00 87.62 111 ASN A N 1
ATOM 853 C CA . ASN A 1 111 ? 43.083 3.746 -55.703 1.00 87.62 111 ASN A CA 1
ATOM 854 C C . ASN A 1 111 ? 42.923 4.421 -54.335 1.00 87.62 111 ASN A C 1
ATOM 856 O O . ASN A 1 111 ? 42.303 3.845 -53.447 1.00 87.62 111 ASN A O 1
ATOM 860 N N . LYS A 1 112 ? 43.403 5.662 -54.177 1.00 91.19 112 LYS A N 1
ATOM 861 C CA . LYS A 1 112 ? 43.244 6.425 -52.930 1.00 91.19 112 LYS A CA 1
ATOM 862 C C . LYS A 1 112 ? 41.774 6.705 -52.605 1.00 91.19 112 LYS A C 1
ATOM 864 O O . LYS A 1 112 ? 41.345 6.537 -51.468 1.00 91.19 112 LYS A O 1
ATOM 869 N N . LEU A 1 113 ? 40.988 7.106 -53.600 1.00 89.94 113 LEU A N 1
ATOM 870 C CA . LEU A 1 113 ? 39.551 7.316 -53.435 1.00 89.94 113 LEU A CA 1
ATOM 871 C C . LEU A 1 113 ? 38.831 6.006 -53.104 1.00 89.94 113 LEU A C 1
ATOM 873 O O . LEU A 1 113 ? 37.952 6.013 -52.256 1.00 89.94 113 LEU A O 1
ATOM 877 N N . SER A 1 114 ? 39.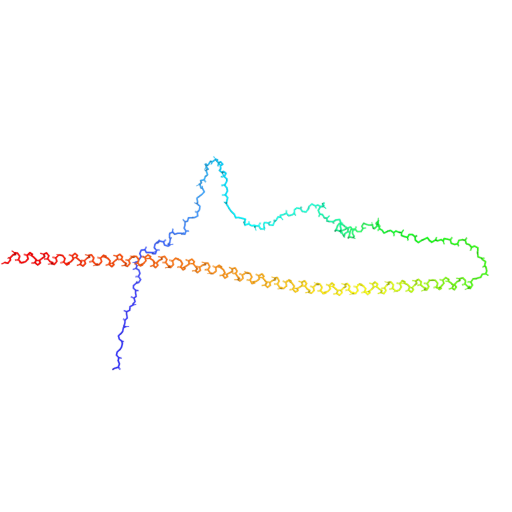244 4.881 -53.689 1.00 89.69 114 SER A N 1
ATOM 878 C CA . SER A 1 114 ? 38.679 3.559 -53.388 1.00 89.69 114 SER A CA 1
ATOM 879 C C . SER A 1 114 ? 39.009 3.101 -51.964 1.00 89.69 114 SER A C 1
ATOM 881 O O . SER A 1 114 ? 38.163 2.515 -51.294 1.00 89.69 114 SER A O 1
ATOM 883 N N . THR A 1 115 ? 40.214 3.399 -51.460 1.00 91.50 115 THR A N 1
ATOM 884 C CA . THR A 1 115 ? 40.571 3.112 -50.062 1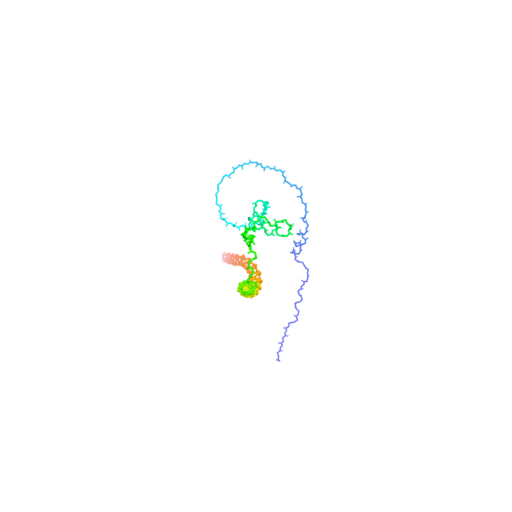.00 91.50 115 THR A CA 1
ATOM 885 C C . THR A 1 115 ? 39.798 3.984 -49.077 1.00 91.50 115 THR A C 1
ATOM 887 O O . THR A 1 115 ? 39.341 3.475 -48.057 1.00 91.50 115 THR A O 1
ATOM 890 N N . GLU A 1 116 ? 39.606 5.269 -49.391 1.00 93.38 116 GLU A N 1
ATOM 891 C CA . GLU A 1 116 ? 38.784 6.165 -48.567 1.00 93.38 116 GLU A CA 1
ATOM 892 C C . GLU A 1 116 ? 37.305 5.773 -48.615 1.00 93.38 116 GLU A C 1
ATOM 894 O O . GLU A 1 116 ? 36.652 5.755 -47.578 1.00 93.38 116 GLU A O 1
ATOM 899 N N . LEU A 1 117 ? 36.786 5.390 -49.786 1.00 93.44 117 LEU A N 1
ATOM 900 C CA . LEU A 1 117 ? 35.423 4.884 -49.942 1.00 93.44 117 LEU A CA 1
ATOM 901 C C . LEU A 1 117 ? 35.208 3.649 -49.065 1.00 93.44 117 LEU A C 1
ATOM 903 O O . LEU A 1 117 ? 34.278 3.632 -48.272 1.00 93.44 117 LEU A O 1
ATOM 907 N N . ARG A 1 118 ? 36.117 2.668 -49.112 1.00 94.06 118 ARG A N 1
ATOM 908 C CA . ARG A 1 118 ? 36.029 1.466 -48.270 1.00 94.06 118 ARG A CA 1
ATOM 909 C C . ARG A 1 118 ? 36.127 1.781 -46.773 1.00 94.06 118 ARG A C 1
ATOM 911 O O . ARG A 1 118 ? 35.485 1.108 -45.971 1.00 94.06 118 ARG A O 1
ATOM 918 N N . ARG A 1 119 ? 36.910 2.796 -46.383 1.00 95.44 119 ARG A N 1
ATOM 919 C CA . ARG A 1 119 ? 36.963 3.285 -44.993 1.00 95.44 119 ARG A CA 1
ATOM 920 C C . ARG A 1 119 ? 35.625 3.895 -44.578 1.00 95.44 119 ARG A C 1
ATOM 922 O O . ARG A 1 119 ? 35.102 3.513 -43.539 1.00 95.44 119 ARG A O 1
ATOM 929 N N . LEU A 1 120 ? 35.065 4.787 -45.395 1.00 95.19 120 LEU A N 1
ATOM 930 C CA . LEU A 1 120 ? 33.770 5.427 -45.144 1.00 95.19 120 LEU A CA 1
ATOM 931 C C . LEU A 1 120 ? 32.618 4.415 -45.136 1.00 95.19 120 LEU A C 1
ATOM 933 O O . LEU A 1 120 ? 31.723 4.513 -44.306 1.00 95.19 120 LEU A O 1
ATOM 937 N N . GLU A 1 121 ? 32.646 3.417 -46.016 1.00 95.44 121 GLU A N 1
ATOM 938 C CA . GLU A 1 121 ? 31.703 2.295 -46.002 1.00 95.44 121 GLU A CA 1
ATOM 939 C C . GLU A 1 121 ? 31.839 1.465 -44.721 1.00 95.44 121 GLU A C 1
ATOM 941 O O . GLU A 1 121 ? 30.831 1.065 -44.139 1.00 95.44 121 GLU A O 1
ATOM 946 N N . GLY A 1 122 ? 33.070 1.251 -44.247 1.00 94.44 122 GLY A N 1
ATOM 947 C CA . GLY A 1 122 ? 33.345 0.621 -42.958 1.00 94.44 122 GLY A CA 1
ATOM 948 C C . GLY A 1 122 ? 32.775 1.424 -41.790 1.00 94.44 122 GLY A C 1
ATOM 949 O O . GLY A 1 122 ? 32.048 0.868 -40.976 1.00 94.44 122 GLY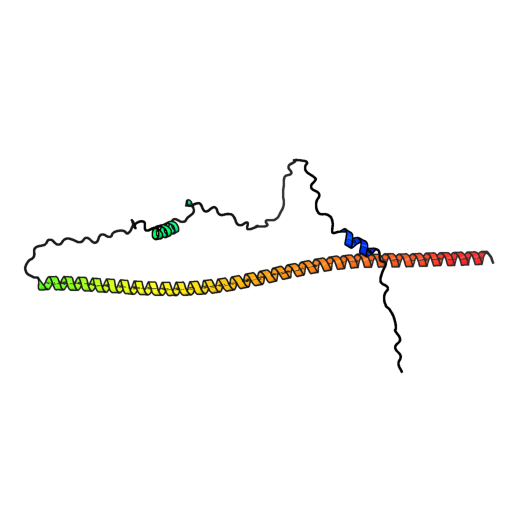 A O 1
ATOM 950 N N . GLU A 1 123 ? 33.032 2.732 -41.746 1.00 95.19 123 GLU A N 1
ATOM 951 C CA . GLU A 1 123 ? 32.498 3.647 -40.726 1.00 95.19 123 GLU A CA 1
ATOM 952 C C . GLU A 1 123 ? 30.970 3.722 -40.755 1.00 95.19 123 GLU A C 1
ATOM 954 O O . GLU A 1 123 ? 30.317 3.736 -39.714 1.00 95.19 123 GLU A O 1
ATOM 959 N N . LEU A 1 124 ? 30.372 3.703 -41.946 1.00 95.81 124 LEU A N 1
ATOM 960 C CA . LEU A 1 124 ? 28.926 3.634 -42.095 1.00 95.81 124 LEU A CA 1
ATOM 961 C C . LEU A 1 124 ? 28.378 2.299 -41.576 1.00 95.81 124 LEU A C 1
ATOM 963 O O . LEU A 1 124 ? 27.325 2.275 -40.942 1.00 95.81 124 LEU A O 1
ATOM 967 N N . SER A 1 125 ? 29.067 1.188 -41.845 1.00 95.62 125 SER A N 1
ATOM 968 C CA . SER A 1 125 ? 28.663 -0.134 -41.365 1.00 95.62 125 SER A CA 1
ATOM 969 C C . SER A 1 125 ? 28.746 -0.226 -39.843 1.00 95.62 125 SER A C 1
ATOM 971 O O . SER A 1 125 ? 27.790 -0.677 -39.216 1.00 95.62 125 SER A O 1
ATOM 973 N N . THR A 1 126 ? 29.839 0.245 -39.238 1.00 95.94 126 THR A N 1
ATOM 974 C CA . THR A 1 126 ? 30.003 0.243 -37.777 1.00 95.94 126 THR A CA 1
ATOM 975 C C . THR A 1 126 ? 29.015 1.189 -37.101 1.00 95.94 126 THR A C 1
ATOM 977 O O . THR A 1 126 ? 28.440 0.835 -36.076 1.00 95.94 126 THR A O 1
ATOM 980 N N . SER A 1 127 ? 28.745 2.357 -37.693 1.00 94.69 127 SER A N 1
ATOM 981 C CA . SER A 1 127 ? 27.739 3.295 -37.186 1.00 94.69 127 SER A CA 1
ATOM 982 C C . SER A 1 127 ? 26.315 2.735 -37.274 1.00 94.69 127 SER A C 1
ATOM 984 O O . SER A 1 127 ? 25.508 2.958 -36.374 1.00 94.69 127 SER A O 1
ATOM 986 N N . LYS A 1 128 ? 25.988 1.978 -38.328 1.00 97.25 128 LYS A N 1
ATOM 987 C CA . LYS A 1 128 ? 24.696 1.282 -38.430 1.00 97.25 128 LYS A CA 1
ATOM 988 C C . LYS A 1 128 ? 24.565 0.169 -37.395 1.00 97.25 128 LYS A C 1
ATOM 990 O O . LYS A 1 128 ? 23.498 0.002 -36.813 1.00 97.25 128 LYS A O 1
ATOM 995 N N . GLU A 1 129 ? 25.630 -0.590 -37.169 1.00 96.25 129 GLU A N 1
ATOM 996 C CA . GLU A 1 129 ? 25.649 -1.643 -36.156 1.00 96.25 129 GLU A CA 1
ATOM 997 C C . GLU A 1 129 ? 25.478 -1.066 -34.747 1.00 96.25 129 GLU A C 1
ATOM 999 O O . GLU A 1 129 ? 24.617 -1.530 -34.000 1.00 96.25 129 GLU A O 1
ATOM 1004 N N . SER A 1 130 ? 26.212 -0.002 -34.405 1.00 95.50 130 SER A N 1
ATOM 1005 C CA . SER A 1 130 ? 26.065 0.663 -33.108 1.00 95.50 130 SER A CA 1
ATOM 1006 C C . SER A 1 130 ? 24.669 1.255 -32.918 1.00 95.50 130 SER A C 1
ATOM 1008 O O . SER A 1 130 ? 24.095 1.113 -31.841 1.00 95.50 130 SER A O 1
ATOM 1010 N N . TYR A 1 131 ? 24.076 1.833 -33.967 1.00 97.19 131 TYR A N 1
ATOM 1011 C CA . TYR A 1 131 ? 22.694 2.308 -33.937 1.00 97.19 131 TYR A CA 1
ATOM 1012 C C . TYR A 1 131 ? 21.695 1.178 -33.652 1.00 97.19 131 TYR A C 1
ATOM 1014 O O . TYR A 1 131 ? 20.825 1.324 -32.797 1.00 97.19 131 TYR A O 1
ATOM 1022 N N . ASN A 1 132 ? 21.826 0.036 -34.331 1.00 97.50 132 ASN A N 1
ATOM 1023 C CA . ASN A 1 132 ? 20.946 -1.112 -34.107 1.00 97.50 132 ASN A CA 1
ATOM 1024 C C . ASN A 1 132 ? 21.112 -1.698 -32.698 1.00 97.50 132 ASN A C 1
ATOM 1026 O O . ASN A 1 132 ? 20.122 -2.075 -32.068 1.00 97.50 132 ASN A O 1
ATOM 1030 N N . ASN A 1 133 ? 22.343 -1.738 -32.185 1.00 97.38 133 ASN A N 1
ATOM 1031 C CA . ASN A 1 133 ? 22.618 -2.167 -30.816 1.00 97.38 133 ASN A CA 1
ATOM 1032 C C . ASN A 1 133 ? 21.958 -1.228 -29.803 1.00 97.38 133 ASN A C 1
ATOM 1034 O O . ASN A 1 133 ? 21.258 -1.700 -28.909 1.00 97.38 133 ASN A O 1
ATOM 1038 N N . LEU A 1 134 ? 22.093 0.086 -29.996 1.00 97.06 134 LEU A N 1
ATOM 1039 C CA . LEU A 1 134 ? 21.455 1.084 -29.142 1.00 97.06 134 LEU A CA 1
ATOM 1040 C C . LEU A 1 134 ? 19.925 1.004 -29.217 1.00 97.06 134 LEU A C 1
ATOM 1042 O O . LEU A 1 134 ? 19.246 1.123 -28.203 1.00 97.06 134 LEU A O 1
ATOM 1046 N N . LEU A 1 135 ? 19.362 0.753 -30.401 1.00 97.25 135 LEU A N 1
ATOM 1047 C CA . LEU A 1 135 ? 17.923 0.559 -30.568 1.00 97.25 135 LEU A CA 1
ATOM 1048 C C . LEU A 1 135 ? 17.425 -0.682 -29.809 1.00 97.25 135 LEU A C 1
ATOM 1050 O O . LEU A 1 135 ? 16.363 -0.636 -29.190 1.00 97.25 135 LEU A O 1
ATOM 1054 N N . SER A 1 136 ? 18.199 -1.769 -29.830 1.00 97.12 136 SER A N 1
ATOM 1055 C CA . SER A 1 136 ? 17.915 -2.991 -29.068 1.00 97.12 136 SER A CA 1
ATOM 1056 C C . SER A 1 136 ? 18.003 -2.755 -27.560 1.00 97.12 136 SER A C 1
ATOM 1058 O O . SER A 1 136 ? 17.128 -3.186 -26.813 1.00 97.12 136 SER A O 1
ATOM 1060 N N . GLU A 1 137 ? 19.017 -2.023 -27.100 1.00 97.38 137 GLU A N 1
ATOM 1061 C CA . GLU A 1 137 ? 19.162 -1.648 -25.693 1.00 97.38 137 GLU A CA 1
ATOM 1062 C C . GLU A 1 137 ? 18.016 -0.745 -25.227 1.00 97.38 137 GLU A C 1
ATOM 1064 O O . GLU A 1 137 ? 17.412 -1.011 -24.192 1.00 97.38 137 GLU A O 1
ATOM 1069 N N . LYS A 1 138 ? 17.629 0.244 -26.040 1.00 97.81 138 LYS A N 1
ATOM 1070 C CA . LYS A 1 138 ? 16.458 1.090 -25.786 1.00 97.81 138 LYS A CA 1
ATOM 1071 C C . LYS A 1 138 ? 15.178 0.260 -25.669 1.00 97.81 138 LYS A C 1
ATOM 1073 O O . LYS A 1 138 ? 14.370 0.516 -24.782 1.00 97.81 138 LYS A O 1
ATOM 1078 N N . ALA A 1 139 ? 14.976 -0.720 -26.551 1.00 97.31 139 ALA A N 1
ATOM 1079 C CA . ALA A 1 139 ? 13.809 -1.598 -26.481 1.00 97.31 139 ALA A CA 1
ATOM 1080 C C . ALA A 1 139 ? 13.789 -2.398 -25.168 1.00 97.31 139 ALA A C 1
ATOM 1082 O O . ALA A 1 139 ? 12.782 -2.389 -24.472 1.00 97.31 139 ALA A O 1
ATOM 1083 N N . LYS A 1 140 ? 14.924 -2.985 -24.770 1.00 97.31 140 LYS A N 1
ATOM 1084 C CA . LYS A 1 140 ? 15.049 -3.713 -23.496 1.00 97.31 140 LYS A CA 1
ATOM 1085 C C . LYS A 1 140 ? 14.824 -2.818 -22.279 1.00 97.31 140 LYS A C 1
ATOM 1087 O O . LYS A 1 140 ? 14.156 -3.231 -21.340 1.00 97.31 140 LYS A O 1
ATOM 1092 N N . ALA A 1 141 ? 15.371 -1.604 -22.292 1.00 97.12 141 ALA A N 1
ATOM 1093 C CA . ALA A 1 141 ? 15.166 -0.637 -21.220 1.00 97.12 141 ALA A CA 1
ATOM 1094 C C . ALA A 1 141 ? 13.690 -0.230 -21.115 1.00 97.12 141 ALA A C 1
ATOM 1096 O O . ALA A 1 141 ? 13.159 -0.151 -20.016 1.00 97.12 141 ALA A O 1
ATOM 1097 N N . ASN A 1 142 ? 13.010 -0.031 -22.247 1.00 97.50 142 ASN A N 1
ATOM 1098 C CA . ASN A 1 142 ? 11.576 0.248 -22.265 1.00 97.50 142 ASN A CA 1
ATOM 1099 C C . ASN A 1 142 ? 10.750 -0.919 -21.708 1.00 97.50 142 ASN A C 1
ATOM 1101 O O . ASN A 1 142 ? 9.841 -0.680 -20.918 1.00 97.50 142 ASN A O 1
ATOM 1105 N N . ASP A 1 143 ? 11.067 -2.157 -22.086 1.00 97.50 143 ASP A N 1
ATOM 1106 C CA . ASP A 1 143 ? 10.383 -3.343 -21.559 1.00 97.50 143 ASP A CA 1
ATOM 1107 C C . ASP A 1 143 ? 10.586 -3.474 -20.041 1.00 97.50 143 ASP A C 1
ATOM 1109 O O . ASP A 1 143 ? 9.648 -3.776 -19.306 1.00 97.50 143 ASP A O 1
ATOM 1113 N N . GLU A 1 144 ? 11.792 -3.179 -19.550 1.00 97.38 144 GLU A N 1
ATOM 1114 C CA . GLU A 1 144 ? 12.085 -3.167 -18.117 1.00 97.38 144 GLU A CA 1
ATOM 1115 C C . GLU A 1 144 ? 11.346 -2.041 -17.384 1.00 97.38 144 GLU A C 1
ATOM 1117 O O . GLU A 1 144 ? 10.798 -2.266 -16.309 1.00 97.38 144 GLU A O 1
ATOM 1122 N N . ILE A 1 145 ? 11.262 -0.844 -17.974 1.00 97.25 145 ILE A N 1
ATOM 1123 C CA . ILE A 1 145 ? 10.466 0.261 -17.424 1.00 97.25 145 ILE A CA 1
ATOM 1124 C C . ILE A 1 145 ? 8.995 -0.148 -17.317 1.00 97.25 145 ILE A C 1
ATOM 1126 O O . ILE A 1 145 ? 8.381 0.088 -16.281 1.00 97.25 145 ILE A O 1
ATOM 1130 N N . LEU A 1 146 ? 8.431 -0.786 -18.346 1.00 97.75 146 LEU A N 1
ATOM 1131 C CA . LEU A 1 146 ? 7.053 -1.283 -18.301 1.00 97.75 146 LEU A CA 1
ATOM 1132 C C . LEU A 1 146 ? 6.869 -2.329 -17.198 1.00 97.75 146 LEU A C 1
ATOM 1134 O O . LEU A 1 146 ? 5.913 -2.243 -16.432 1.00 97.75 146 LEU A O 1
ATOM 1138 N N . ARG A 1 147 ? 7.814 -3.265 -17.056 1.00 97.75 147 ARG A N 1
ATOM 1139 C CA . ARG A 1 147 ? 7.798 -4.266 -15.982 1.00 97.75 147 ARG A CA 1
ATOM 1140 C C . ARG A 1 147 ? 7.815 -3.619 -14.596 1.00 97.75 147 ARG A C 1
ATOM 1142 O O . ARG A 1 147 ? 7.047 -4.023 -13.727 1.00 97.75 147 ARG A O 1
ATOM 1149 N N . LEU A 1 148 ? 8.675 -2.621 -14.395 1.00 97.12 148 LEU A N 1
ATOM 1150 C CA . LEU A 1 148 ? 8.780 -1.890 -13.132 1.00 97.12 148 LEU A CA 1
ATOM 1151 C C . LEU A 1 148 ? 7.532 -1.050 -12.847 1.00 97.12 148 LEU A C 1
ATOM 1153 O O . LEU A 1 148 ? 7.117 -0.976 -11.695 1.00 97.12 148 LEU A O 1
ATOM 1157 N N . LEU A 1 149 ? 6.912 -0.455 -13.869 1.00 96.75 149 LEU A N 1
ATOM 1158 C CA . LEU A 1 149 ? 5.638 0.254 -13.725 1.00 96.75 149 LEU A CA 1
ATOM 1159 C C . LEU A 1 149 ? 4.520 -0.699 -13.289 1.00 96.75 149 LEU A C 1
ATOM 1161 O O . LEU A 1 149 ? 3.824 -0.408 -12.324 1.00 96.75 149 LEU A O 1
ATOM 1165 N N . GLU A 1 150 ? 4.402 -1.873 -13.913 1.00 97.12 150 GLU A N 1
ATOM 1166 C CA . GLU A 1 150 ? 3.421 -2.882 -13.491 1.00 97.12 150 GLU A CA 1
ATOM 1167 C C . GLU A 1 150 ? 3.663 -3.385 -12.059 1.00 97.12 150 GLU A C 1
ATOM 1169 O O . GLU A 1 150 ? 2.719 -3.708 -11.336 1.00 97.12 150 GLU A O 1
ATOM 1174 N N . GLU A 1 151 ? 4.925 -3.517 -11.646 1.00 96.81 151 GLU A N 1
ATOM 1175 C CA . GLU A 1 151 ? 5.279 -3.895 -10.276 1.00 96.81 151 GLU A CA 1
ATOM 1176 C C . GLU A 1 151 ? 4.939 -2.781 -9.279 1.00 96.81 151 GLU A C 1
ATOM 1178 O O . GLU A 1 151 ? 4.409 -3.066 -8.205 1.00 96.81 151 GLU A O 1
ATOM 1183 N N . ASN A 1 152 ? 5.172 -1.522 -9.653 1.00 96.88 152 ASN A N 1
ATOM 1184 C CA . ASN A 1 152 ? 4.809 -0.359 -8.851 1.00 96.88 152 ASN A CA 1
ATOM 1185 C C . ASN A 1 152 ? 3.286 -0.249 -8.674 1.00 96.88 152 ASN A C 1
ATOM 1187 O O . ASN A 1 152 ? 2.817 -0.129 -7.546 1.00 96.88 152 ASN A O 1
ATOM 1191 N N . ASP A 1 153 ? 2.514 -0.429 -9.749 1.00 96.50 153 ASP A N 1
ATOM 1192 C CA . ASP A 1 153 ? 1.049 -0.436 -9.693 1.00 96.50 153 ASP A CA 1
ATOM 1193 C C . ASP A 1 153 ? 0.522 -1.539 -8.755 1.00 96.50 153 ASP A C 1
ATOM 1195 O O . ASP A 1 153 ? -0.395 -1.320 -7.958 1.00 96.50 153 ASP A O 1
ATOM 1199 N N . LYS A 1 154 ? 1.123 -2.737 -8.802 1.00 96.94 154 LYS A N 1
ATOM 1200 C CA . LYS A 1 154 ? 0.789 -3.838 -7.879 1.00 96.94 154 LYS A CA 1
ATOM 1201 C C . LYS A 1 154 ? 1.154 -3.500 -6.437 1.00 96.94 154 LYS A C 1
ATOM 1203 O O . LYS A 1 154 ? 0.396 -3.833 -5.528 1.00 96.94 154 LYS A O 1
ATOM 1208 N N . PHE A 1 155 ? 2.305 -2.871 -6.217 1.00 97.06 155 PHE A N 1
ATOM 1209 C CA . PHE A 1 155 ? 2.739 -2.440 -4.891 1.00 97.06 155 PHE A CA 1
ATOM 1210 C C . PHE A 1 155 ? 1.783 -1.399 -4.298 1.00 97.06 155 PHE A C 1
ATOM 1212 O O . PHE A 1 155 ? 1.394 -1.518 -3.136 1.00 97.06 155 PHE A O 1
ATOM 1219 N N . ASP A 1 156 ? 1.337 -0.436 -5.102 1.00 96.81 156 ASP A N 1
ATOM 1220 C CA . ASP A 1 156 ? 0.359 0.571 -4.696 1.00 96.81 156 ASP A CA 1
ATOM 1221 C C . ASP A 1 156 ? -0.997 -0.049 -4.349 1.00 96.81 156 ASP A C 1
ATOM 1223 O O . ASP A 1 156 ? -1.616 0.328 -3.352 1.00 96.81 156 ASP A O 1
ATOM 1227 N N . GLU A 1 157 ? -1.453 -1.035 -5.121 1.00 97.06 157 GLU A N 1
ATOM 1228 C CA . GLU A 1 157 ? -2.679 -1.774 -4.815 1.00 97.06 157 GLU A CA 1
ATOM 1229 C C . GLU A 1 157 ? -2.567 -2.551 -3.495 1.00 97.06 157 GLU A C 1
ATOM 1231 O O . GLU A 1 157 ? -3.450 -2.468 -2.639 1.00 97.06 157 GLU A O 1
ATOM 1236 N N . VAL A 1 158 ? -1.449 -3.248 -3.273 1.00 96.62 158 VAL A N 1
ATOM 1237 C CA . VAL A 1 158 ? -1.192 -3.948 -2.005 1.00 96.62 158 VAL A CA 1
ATOM 1238 C C . VAL A 1 158 ? -1.126 -2.964 -0.835 1.00 96.62 158 VAL A C 1
ATOM 1240 O O . VAL A 1 158 ? -1.667 -3.254 0.232 1.00 96.62 158 VAL A O 1
ATOM 1243 N N . ASN A 1 159 ? -0.521 -1.788 -1.014 1.00 96.50 159 ASN A N 1
ATOM 1244 C CA . ASN A 1 159 ? -0.489 -0.758 0.024 1.00 96.50 159 ASN A CA 1
ATOM 1245 C C . ASN A 1 159 ? -1.881 -0.231 0.362 1.00 96.50 159 ASN A C 1
ATOM 1247 O O . ASN A 1 159 ? -2.195 -0.116 1.544 1.00 96.50 159 ASN A O 1
ATOM 1251 N N . LYS A 1 160 ? -2.740 0.010 -0.635 1.00 96.81 160 LYS A N 1
ATOM 1252 C CA . LYS A 1 160 ? -4.139 0.396 -0.394 1.00 96.81 160 LYS A CA 1
ATOM 1253 C C . LYS A 1 160 ? -4.882 -0.668 0.406 1.00 96.81 160 LYS A C 1
ATOM 1255 O O . LYS A 1 160 ? -5.559 -0.336 1.375 1.00 96.81 160 LYS A O 1
ATOM 1260 N N . GLN A 1 161 ? -4.720 -1.942 0.050 1.00 97.06 161 GLN A N 1
ATOM 1261 C CA . GLN A 1 161 ? -5.329 -3.051 0.791 1.00 97.06 161 GLN A CA 1
ATOM 1262 C C . GLN A 1 161 ? -4.787 -3.145 2.219 1.00 97.06 161 GLN A C 1
ATOM 1264 O O . GLN A 1 161 ? -5.549 -3.355 3.162 1.00 97.06 161 GLN A O 1
ATOM 1269 N N . LYS A 1 162 ? -3.478 -2.952 2.401 1.00 97.38 162 LYS A N 1
ATOM 1270 C CA . LYS A 1 162 ? -2.835 -2.910 3.717 1.00 97.38 162 LYS A CA 1
ATOM 1271 C C . LYS A 1 162 ? -3.395 -1.760 4.561 1.00 97.38 162 LYS A C 1
ATOM 1273 O O . LYS A 1 162 ? -3.741 -1.988 5.715 1.00 97.38 162 LYS A O 1
ATOM 1278 N N . ASP A 1 163 ? -3.537 -0.563 4.003 1.00 97.25 163 ASP A N 1
ATOM 1279 C CA . ASP A 1 163 ? -4.090 0.594 4.714 1.00 97.25 163 ASP A CA 1
ATOM 1280 C C . ASP A 1 163 ? -5.582 0.396 5.051 1.00 97.25 163 ASP A C 1
ATOM 1282 O O . ASP A 1 163 ? -6.018 0.712 6.160 1.00 97.25 163 ASP A O 1
ATOM 1286 N N . GLU A 1 164 ? -6.366 -0.209 4.152 1.00 97.25 164 GLU A N 1
ATOM 1287 C CA . GLU A 1 164 ? -7.759 -0.584 4.427 1.00 97.25 164 GLU A CA 1
ATOM 1288 C C . GLU A 1 164 ? -7.857 -1.609 5.568 1.00 97.25 164 GLU A C 1
ATOM 1290 O O . GLU A 1 164 ? -8.696 -1.477 6.464 1.00 97.25 164 GLU A O 1
ATOM 1295 N N . LEU A 1 165 ? -6.993 -2.627 5.560 1.00 97.25 165 LEU A N 1
ATOM 1296 C CA . LEU A 1 165 ? -6.930 -3.631 6.620 1.00 97.25 165 LEU A CA 1
ATOM 1297 C C . LEU A 1 165 ? -6.511 -3.017 7.956 1.00 97.25 165 LEU A C 1
ATOM 1299 O O . LEU A 1 165 ? -7.137 -3.324 8.969 1.00 97.25 165 LEU A O 1
ATOM 1303 N N . LEU A 1 166 ? -5.519 -2.124 7.971 1.00 97.19 166 LEU A N 1
ATOM 1304 C CA . LEU A 1 166 ? -5.108 -1.408 9.181 1.00 97.19 166 LEU A CA 1
ATOM 1305 C C . LEU A 1 166 ? -6.269 -0.599 9.767 1.00 97.19 166 LEU A C 1
ATOM 1307 O O . LEU A 1 166 ? -6.540 -0.700 10.962 1.00 97.19 166 LEU A O 1
ATOM 1311 N N . ARG A 1 167 ? -7.029 0.107 8.923 1.00 97.25 167 ARG A N 1
ATOM 1312 C CA . ARG A 1 167 ? -8.219 0.847 9.359 1.00 97.25 167 ARG A CA 1
ATOM 1313 C C . ARG A 1 167 ? -9.294 -0.068 9.948 1.00 97.25 167 ARG A C 1
ATOM 1315 O O . ARG A 1 167 ? -9.923 0.276 10.946 1.00 97.25 167 ARG A O 1
ATOM 1322 N N . LYS A 1 168 ? -9.517 -1.244 9.351 1.00 97.38 168 LYS A N 1
ATOM 1323 C CA . LYS A 1 168 ? -10.458 -2.245 9.888 1.00 97.38 168 LYS A CA 1
ATOM 1324 C C . LYS A 1 168 ? -9.995 -2.780 11.241 1.00 97.38 168 LYS A C 1
ATOM 1326 O O . LYS A 1 168 ? -10.825 -2.942 12.132 1.00 97.38 168 LYS A O 1
ATOM 1331 N N . VAL A 1 169 ? -8.698 -3.041 11.400 1.00 97.62 169 VAL A N 1
ATOM 1332 C CA . VAL A 1 169 ? -8.113 -3.486 12.672 1.00 97.62 169 VAL A CA 1
ATOM 1333 C C . VAL A 1 169 ? -8.312 -2.425 13.749 1.00 97.62 169 VAL A C 1
ATOM 1335 O O . VAL A 1 169 ? -8.839 -2.750 14.807 1.00 97.62 169 VAL A O 1
ATOM 1338 N N . GLU A 1 170 ? -7.991 -1.164 13.462 1.00 97.50 170 GLU A N 1
ATOM 1339 C CA . GLU A 1 170 ? -8.190 -0.048 14.393 1.00 97.50 170 GLU A CA 1
ATOM 1340 C C . GLU A 1 170 ? -9.666 0.104 14.793 1.00 97.50 170 GLU A C 1
ATOM 1342 O O . GLU A 1 170 ? -9.996 0.204 15.975 1.00 97.50 170 GLU A O 1
ATOM 1347 N N . GLN A 1 171 ? -10.584 0.015 13.825 1.00 97.62 171 GLN A N 1
ATOM 1348 C CA . GLN A 1 171 ? -12.019 0.066 14.101 1.00 97.62 171 GLN A CA 1
ATOM 1349 C C . GLN A 1 171 ? -12.480 -1.088 15.005 1.00 97.62 171 GLN A C 1
ATOM 1351 O O . GLN A 1 171 ? -13.302 -0.885 15.900 1.00 97.62 171 GLN A O 1
ATOM 1356 N N . ILE A 1 172 ? -11.995 -2.310 14.767 1.00 97.25 172 ILE A N 1
ATOM 1357 C CA . ILE A 1 172 ? -12.322 -3.470 15.606 1.00 97.25 172 ILE A CA 1
ATOM 1358 C C . ILE A 1 172 ? -11.719 -3.304 16.998 1.00 97.25 172 ILE A C 1
ATOM 1360 O O . ILE A 1 172 ? -12.386 -3.621 17.976 1.00 97.25 172 ILE A O 1
ATOM 1364 N N . GLN A 1 173 ? -10.501 -2.780 17.100 1.00 97.12 173 GLN A N 1
ATOM 1365 C CA . GLN A 1 173 ? -9.836 -2.555 18.375 1.00 97.12 173 GLN A CA 1
ATOM 1366 C C . GLN A 1 173 ? -10.588 -1.528 19.227 1.00 97.12 173 GLN A C 1
ATOM 1368 O O . GLN A 1 173 ? -10.862 -1.807 20.389 1.00 97.12 173 GLN A O 1
ATOM 1373 N N . SER A 1 174 ? -11.042 -0.421 18.635 1.00 97.00 174 SER A N 1
ATOM 1374 C CA . SER A 1 174 ? -11.900 0.558 19.318 1.00 97.00 174 SER A CA 1
ATOM 1375 C C . SER A 1 174 ? -13.243 -0.049 19.763 1.00 97.00 174 SER A C 1
ATOM 1377 O O . SER A 1 174 ? -13.700 0.163 20.889 1.00 97.00 174 SER A O 1
ATOM 1379 N N . LYS A 1 175 ? -13.874 -0.879 18.921 1.00 97.69 175 LYS A N 1
ATOM 1380 C CA . LYS A 1 175 ? -15.098 -1.613 19.299 1.00 97.69 175 LYS A CA 1
ATOM 1381 C C . LYS A 1 175 ? -14.858 -2.620 20.422 1.00 97.69 175 LYS A C 1
ATOM 1383 O O . LYS A 1 175 ? -15.730 -2.824 21.263 1.00 97.69 175 LYS A O 1
ATOM 1388 N N . LEU A 1 176 ? -13.703 -3.276 20.423 1.00 97.44 176 LEU A N 1
ATOM 1389 C CA . LEU A 1 176 ? -13.329 -4.223 21.462 1.00 97.44 176 LEU A CA 1
ATOM 1390 C C . LEU A 1 176 ? -13.090 -3.497 22.785 1.00 97.44 176 LEU A C 1
ATOM 1392 O O . LEU A 1 176 ? -13.605 -3.936 23.803 1.00 97.44 176 LEU A O 1
ATOM 1396 N N . GLU A 1 177 ? -12.370 -2.378 22.765 1.00 97.50 177 GLU A N 1
ATOM 1397 C CA . GLU A 1 177 ? -12.113 -1.551 23.945 1.00 97.50 177 GLU A CA 1
ATOM 1398 C C . GLU A 1 177 ? -13.414 -1.030 24.561 1.00 97.50 177 GLU A C 1
ATOM 1400 O O . GLU A 1 177 ? -13.658 -1.231 25.747 1.00 97.50 177 GLU A O 1
ATOM 1405 N N . THR A 1 178 ? -14.310 -0.474 23.743 1.00 97.38 178 THR A N 1
ATOM 1406 C CA . THR A 1 178 ? -15.640 -0.039 24.207 1.00 97.38 178 THR A CA 1
ATOM 1407 C C . THR A 1 178 ? -16.480 -1.198 24.748 1.00 97.38 178 THR A C 1
ATOM 1409 O O . THR A 1 178 ? -17.151 -1.049 25.766 1.00 97.38 178 THR A O 1
ATOM 1412 N N . SER A 1 179 ? -16.419 -2.378 24.122 1.00 96.19 179 SER A N 1
ATOM 1413 C CA . SER A 1 179 ? -17.116 -3.573 24.619 1.00 96.19 179 SER A CA 1
ATOM 1414 C C . SER A 1 179 ? -16.536 -4.074 25.943 1.00 96.19 179 SER A C 1
ATOM 1416 O O . SER A 1 179 ? -17.289 -4.512 26.809 1.00 96.19 179 SER A O 1
ATOM 1418 N N . LEU A 1 180 ? -15.213 -4.008 26.117 1.00 97.94 180 LEU A N 1
ATOM 1419 C CA . LEU A 1 180 ? -14.542 -4.356 27.370 1.00 97.94 180 LEU A CA 1
ATOM 1420 C C . LEU A 1 180 ? -14.897 -3.369 28.481 1.00 97.94 180 LEU A C 1
ATOM 1422 O O . LEU A 1 180 ? -15.167 -3.804 29.596 1.00 97.94 180 LEU A O 1
ATOM 1426 N N . GLN A 1 181 ? -14.955 -2.071 28.178 1.00 97.19 181 GLN A N 1
ATOM 1427 C CA . GLN A 1 181 ? -15.401 -1.063 29.135 1.00 97.19 181 GLN A CA 1
ATOM 1428 C C . GLN A 1 181 ? -16.850 -1.313 29.566 1.00 97.19 181 GLN A C 1
ATOM 1430 O O . GLN A 1 181 ? -17.120 -1.398 30.761 1.00 97.19 181 GLN A O 1
ATOM 1435 N N . LEU A 1 182 ? -17.763 -1.521 28.612 1.00 97.06 182 LEU A N 1
ATOM 1436 C CA . LEU A 1 182 ? -19.165 -1.822 28.912 1.00 97.06 182 LEU A CA 1
ATOM 1437 C C . LEU A 1 182 ? -19.311 -3.109 29.736 1.00 97.06 182 LEU A C 1
ATOM 1439 O O . LEU A 1 182 ? -20.145 -3.181 30.636 1.00 97.06 182 LEU A O 1
ATOM 1443 N N . LEU A 1 183 ? -18.508 -4.135 29.438 1.00 97.69 183 LEU A N 1
ATOM 1444 C CA . LEU A 1 183 ? -18.481 -5.364 30.228 1.00 97.69 183 LEU A CA 1
ATOM 1445 C C . LEU A 1 183 ? -17.976 -5.107 31.655 1.00 97.69 183 LEU A C 1
ATOM 1447 O O . LEU A 1 183 ? -18.523 -5.684 32.593 1.00 97.69 183 LEU A O 1
ATOM 1451 N N . GLY A 1 184 ? -16.978 -4.236 31.823 1.00 97.88 184 GLY A N 1
ATOM 1452 C CA . GLY A 1 184 ? -16.498 -3.782 33.128 1.00 97.88 184 GLY A CA 1
ATOM 1453 C C . GLY A 1 184 ? -17.602 -3.098 33.932 1.00 97.88 184 GLY A C 1
ATOM 1454 O O . GLY A 1 184 ? -17.928 -3.562 35.019 1.00 97.88 184 GLY A O 1
ATOM 1455 N N . GLU A 1 185 ? -18.254 -2.087 33.350 1.00 96.31 185 GLU A N 1
ATOM 1456 C CA . GLU A 1 185 ? -19.381 -1.366 33.968 1.00 96.31 185 GLU A CA 1
ATOM 1457 C C . GLU A 1 185 ? -20.526 -2.319 34.353 1.00 96.31 185 GLU A C 1
ATOM 1459 O O . GLU A 1 185 ? -21.123 -2.209 35.423 1.00 96.31 185 GLU A O 1
ATOM 1464 N N . LYS A 1 186 ? -20.827 -3.304 33.497 1.00 97.75 186 LYS A N 1
ATOM 1465 C CA . LYS A 1 186 ? -21.843 -4.323 33.788 1.00 97.75 186 LYS A CA 1
ATOM 1466 C C . LYS A 1 186 ? -21.435 -5.267 34.910 1.00 97.75 186 LYS A C 1
ATOM 1468 O O . LYS A 1 186 ? -22.303 -5.683 35.669 1.00 97.75 186 LYS A O 1
ATOM 1473 N N . THR A 1 187 ? -20.156 -5.616 35.003 1.00 97.31 187 THR A N 1
ATOM 1474 C CA . THR A 1 187 ? -19.646 -6.482 36.073 1.00 97.31 187 THR A CA 1
ATOM 1475 C C . THR A 1 187 ? -19.700 -5.761 37.418 1.00 97.31 187 THR A C 1
ATOM 1477 O O . THR A 1 187 ? -20.181 -6.342 38.383 1.00 97.31 187 THR A O 1
ATOM 1480 N N . GLU A 1 188 ? -19.315 -4.483 37.460 1.00 96.12 188 GLU A N 1
ATOM 1481 C CA . GLU A 1 188 ? -19.428 -3.638 38.656 1.00 96.12 188 GLU A CA 1
ATOM 1482 C C . GLU A 1 188 ? -20.889 -3.485 39.106 1.00 96.12 188 GLU A C 1
ATOM 1484 O O . GLU A 1 188 ? -21.200 -3.691 40.275 1.00 96.12 188 GLU A O 1
ATOM 1489 N N . GLN A 1 189 ? -21.815 -3.240 38.170 1.00 97.25 189 GLN A N 1
ATOM 1490 C CA . GLN A 1 189 ? -23.249 -3.174 38.474 1.00 97.25 189 GLN A CA 1
ATOM 1491 C C . GLN A 1 189 ? -23.794 -4.486 39.061 1.00 97.25 189 GLN A C 1
ATOM 1493 O O . GLN A 1 189 ? -24.687 -4.465 39.906 1.00 97.25 189 GLN A O 1
ATOM 1498 N N . VAL A 1 190 ? -23.309 -5.638 38.589 1.00 98.19 190 VAL A N 1
ATOM 1499 C CA . VAL A 1 190 ? -23.716 -6.937 39.142 1.00 98.19 190 VAL A CA 1
ATOM 1500 C C . VAL A 1 190 ? -23.186 -7.101 40.563 1.00 98.19 190 VAL A C 1
ATOM 1502 O O . VAL A 1 190 ? -23.952 -7.506 41.429 1.00 98.19 190 VAL A O 1
ATOM 1505 N N . GLU A 1 191 ? -21.927 -6.746 40.818 1.00 97.19 191 GLU A N 1
ATOM 1506 C CA . GLU A 1 191 ? -21.329 -6.813 42.157 1.00 97.19 191 GLU A CA 1
ATOM 1507 C C . GLU A 1 191 ? -22.047 -5.887 43.155 1.00 97.19 191 GLU A C 1
ATOM 1509 O O . GLU A 1 191 ? -22.340 -6.297 44.278 1.00 97.19 191 GLU A O 1
ATOM 1514 N N . GLU A 1 192 ? -22.409 -4.669 42.740 1.00 97.25 192 GLU A N 1
ATOM 1515 C CA . GLU A 1 192 ? -23.209 -3.739 43.550 1.00 97.25 192 GLU A CA 1
ATOM 1516 C C . GLU A 1 192 ? -24.576 -4.343 43.908 1.00 97.25 192 GLU A C 1
ATOM 1518 O O . GLU A 1 192 ? -24.938 -4.402 45.082 1.00 97.25 192 GLU A O 1
ATOM 1523 N N . LEU A 1 193 ? -25.301 -4.888 42.924 1.00 97.56 193 LEU A N 1
ATOM 1524 C CA . LEU A 1 193 ? -26.602 -5.520 43.161 1.00 97.56 193 LEU A CA 1
ATOM 1525 C C . LEU A 1 193 ? -26.504 -6.784 44.028 1.00 97.56 193 LEU A C 1
ATOM 1527 O O . LEU A 1 193 ? -27.416 -7.070 44.804 1.00 97.56 193 LEU A O 1
ATOM 1531 N N . GLU A 1 194 ? -25.431 -7.566 43.901 1.00 97.50 194 GLU A N 1
ATOM 1532 C CA . GLU A 1 194 ? -25.188 -8.729 44.761 1.00 97.50 194 GLU A CA 1
ATOM 1533 C C . GLU A 1 194 ? -24.958 -8.310 46.219 1.00 97.50 194 GLU A C 1
ATOM 1535 O O . GLU A 1 194 ? -25.515 -8.936 47.129 1.00 97.50 194 GLU A O 1
ATOM 1540 N N . ASN A 1 195 ? -24.212 -7.225 46.441 1.00 97.56 195 ASN A N 1
ATOM 1541 C CA . ASN A 1 195 ? -24.021 -6.640 47.766 1.00 97.56 195 ASN A CA 1
ATOM 1542 C C . ASN A 1 195 ? -25.342 -6.093 48.330 1.00 97.56 195 ASN A C 1
ATOM 1544 O O . ASN A 1 195 ? -25.711 -6.457 49.445 1.00 97.56 195 ASN A O 1
ATOM 1548 N N . ASP A 1 196 ? -26.119 -5.347 47.538 1.00 97.81 196 ASP A N 1
ATOM 1549 C CA . ASP A 1 196 ? -27.440 -4.840 47.938 1.00 97.81 196 ASP A CA 1
ATOM 1550 C C . ASP A 1 196 ? -28.385 -5.973 48.376 1.00 97.81 196 ASP A C 1
ATOM 1552 O O . ASP A 1 196 ? -29.122 -5.865 49.362 1.00 97.81 196 ASP A O 1
ATOM 1556 N N . VAL A 1 197 ? -28.373 -7.096 47.649 1.00 98.00 197 VAL A N 1
ATOM 1557 C CA . VAL A 1 197 ? -29.174 -8.281 47.988 1.00 98.00 197 VAL A CA 1
ATOM 1558 C C . VAL A 1 197 ? -28.684 -8.932 49.282 1.00 98.00 197 VAL A C 1
ATOM 1560 O O . VAL A 1 197 ? -29.507 -9.395 50.081 1.00 98.00 197 VAL A O 1
ATOM 1563 N N . SER A 1 198 ? -27.370 -8.985 49.501 1.00 97.31 198 SER A N 1
ATOM 1564 C CA . SER A 1 198 ? -26.787 -9.500 50.741 1.00 97.31 198 SER A CA 1
ATOM 1565 C C . SER A 1 198 ? -27.200 -8.650 51.944 1.00 97.31 198 SER A C 1
ATOM 1567 O O . SER A 1 198 ? -27.701 -9.195 52.931 1.00 97.31 198 SER A O 1
ATOM 1569 N N . ASP A 1 199 ? -27.096 -7.329 51.829 1.00 97.19 199 ASP A N 1
ATOM 1570 C CA . ASP A 1 199 ? -27.468 -6.380 52.881 1.00 97.19 199 ASP A CA 1
ATOM 1571 C C . ASP A 1 199 ? -28.971 -6.447 53.188 1.00 97.19 199 ASP A C 1
ATOM 1573 O O . ASP A 1 199 ? -29.391 -6.495 54.349 1.00 97.19 199 ASP A O 1
ATOM 1577 N N . LEU A 1 200 ? -29.812 -6.542 52.151 1.00 97.56 200 LEU A N 1
ATOM 1578 C CA . LEU A 1 200 ? -31.254 -6.716 52.322 1.00 97.56 200 LEU A CA 1
ATOM 1579 C C . LEU A 1 200 ? -31.577 -8.011 53.077 1.00 97.56 200 LEU A C 1
ATOM 1581 O O . LEU A 1 200 ? -32.457 -8.030 53.943 1.00 97.56 200 LEU A O 1
ATOM 1585 N N . LYS A 1 201 ? -30.863 -9.097 52.770 1.00 97.50 201 LYS A N 1
ATOM 1586 C CA . LYS A 1 201 ? -31.027 -10.381 53.454 1.00 97.50 201 LYS A CA 1
ATOM 1587 C C . LYS A 1 201 ? -30.620 -10.287 54.923 1.00 97.50 201 LYS A C 1
ATOM 1589 O O . LYS A 1 201 ? -31.328 -10.845 55.763 1.00 97.50 201 LYS A O 1
ATOM 1594 N N . GLU A 1 202 ? -29.525 -9.601 55.236 1.00 97.12 202 GLU A N 1
ATOM 1595 C CA . GLU A 1 202 ? -29.076 -9.386 56.613 1.00 97.12 202 GLU A CA 1
ATOM 1596 C C . GLU A 1 202 ? -30.104 -8.571 57.405 1.00 97.12 202 GLU A C 1
ATOM 1598 O O . GLU A 1 202 ? -30.581 -9.036 58.441 1.00 97.12 202 GLU A O 1
ATOM 1603 N N . MET A 1 203 ? -30.577 -7.449 56.853 1.00 95.75 203 MET A N 1
ATOM 1604 C CA . MET A 1 203 ? -31.617 -6.625 57.478 1.00 95.75 203 MET A CA 1
ATOM 1605 C C . MET A 1 203 ? -32.920 -7.409 57.708 1.00 95.75 203 MET A C 1
ATOM 1607 O O . MET A 1 203 ? -33.551 -7.283 58.760 1.00 95.75 203 MET A O 1
ATOM 1611 N N . MET A 1 204 ? -33.337 -8.251 56.754 1.00 96.00 204 MET A N 1
ATOM 1612 C CA . MET A 1 204 ? -34.495 -9.133 56.945 1.00 96.00 204 MET A CA 1
ATOM 1613 C C . MET A 1 204 ? -34.265 -10.138 58.078 1.00 96.00 204 MET A C 1
ATOM 1615 O O . MET A 1 204 ? -35.184 -10.410 58.853 1.00 96.00 204 MET A O 1
ATOM 1619 N N . HIS A 1 205 ? -33.058 -10.693 58.191 1.00 96.25 205 HIS A N 1
ATOM 1620 C CA . HIS A 1 205 ? -32.709 -11.613 59.269 1.00 96.25 205 HIS A CA 1
ATOM 1621 C C . HIS A 1 205 ? -32.746 -10.924 60.634 1.00 96.25 205 HIS A C 1
ATOM 1623 O O . HIS A 1 205 ? -33.359 -11.452 61.562 1.00 96.25 205 HIS A O 1
ATOM 1629 N N . GLU A 1 206 ? -32.181 -9.722 60.740 1.00 95.00 206 GLU A N 1
ATOM 1630 C CA . GLU A 1 206 ? -32.229 -8.911 61.957 1.00 95.00 206 GLU A CA 1
ATOM 1631 C C . GLU A 1 206 ? -33.664 -8.570 62.367 1.00 95.00 206 GLU A C 1
ATOM 1633 O O . GLU A 1 206 ? -34.021 -8.715 63.535 1.00 95.00 206 GLU A O 1
ATOM 1638 N N . GLN A 1 207 ? -34.522 -8.168 61.425 1.00 95.44 207 GLN A N 1
ATOM 1639 C CA . GLN A 1 207 ? -35.928 -7.862 61.716 1.00 95.44 207 GLN A CA 1
ATOM 1640 C C . GLN A 1 207 ? -36.696 -9.086 62.223 1.00 95.44 207 GLN A C 1
ATOM 1642 O O . GLN A 1 207 ? -37.489 -8.981 63.162 1.00 95.44 207 GLN A O 1
ATOM 1647 N N . VAL A 1 208 ? -36.463 -10.259 61.627 1.00 95.31 208 VAL A N 1
ATOM 1648 C CA . VAL A 1 208 ? -37.065 -11.515 62.091 1.00 95.31 208 VAL A CA 1
ATOM 1649 C C . VAL A 1 208 ? -36.558 -11.869 63.486 1.00 95.31 208 VAL A C 1
ATOM 1651 O O . VAL A 1 208 ? -37.367 -12.187 64.356 1.00 95.31 208 VAL A O 1
ATOM 1654 N N . GLN A 1 209 ? -35.253 -11.756 63.730 1.00 93.69 209 GLN A N 1
ATOM 1655 C CA . GLN A 1 209 ? -34.654 -12.018 65.037 1.00 93.69 209 GLN A CA 1
ATOM 1656 C C . GLN A 1 209 ? -35.224 -11.085 66.117 1.00 93.69 209 GLN A C 1
ATOM 1658 O O . GLN A 1 209 ? -35.647 -11.553 67.173 1.00 93.69 209 GLN A O 1
ATOM 1663 N N . GLN A 1 210 ? -35.340 -9.784 65.830 1.00 93.06 210 GLN A N 1
ATOM 1664 C CA . GLN A 1 210 ? -35.967 -8.812 66.730 1.00 93.06 210 GLN A CA 1
ATOM 1665 C C . GLN A 1 210 ? -37.431 -9.165 67.026 1.00 93.06 210 GLN A C 1
ATOM 1667 O O . GLN A 1 210 ? -37.866 -9.091 68.176 1.00 93.06 210 GLN A O 1
ATOM 1672 N N . MET A 1 211 ? -38.203 -9.585 66.016 1.00 91.50 211 MET A N 1
ATOM 1673 C CA . MET A 1 211 ? -39.585 -10.033 66.220 1.00 91.50 211 MET A CA 1
ATOM 1674 C C . MET A 1 211 ? -39.674 -11.275 67.115 1.00 91.50 211 MET A C 1
ATOM 1676 O O . MET A 1 211 ? -40.554 -11.332 67.977 1.00 91.50 211 MET A O 1
ATOM 1680 N N . VAL A 1 212 ? -38.769 -12.243 66.949 1.00 92.06 212 VAL A N 1
ATOM 1681 C CA . VAL A 1 212 ? -38.702 -13.446 67.794 1.00 92.06 212 VAL A CA 1
ATOM 1682 C C . VAL A 1 212 ? -38.366 -13.075 69.238 1.00 92.06 212 VAL A C 1
ATOM 1684 O O . VAL A 1 212 ? -39.078 -13.483 70.153 1.00 92.06 212 VAL A O 1
ATOM 1687 N N . GLU A 1 213 ? -37.358 -12.233 69.461 1.00 91.00 213 GLU A N 1
ATOM 1688 C CA . GLU A 1 213 ? -36.980 -11.779 70.806 1.00 91.00 213 GLU A CA 1
ATOM 1689 C C . GLU A 1 213 ? -38.108 -11.016 71.514 1.00 91.00 213 GLU A C 1
ATOM 1691 O O . GLU A 1 213 ? -38.307 -11.152 72.724 1.00 91.00 213 GLU A O 1
ATOM 1696 N N . ILE A 1 214 ? -38.872 -10.209 70.773 1.00 89.38 214 ILE A N 1
ATOM 1697 C CA . ILE A 1 214 ? -40.046 -9.508 71.303 1.00 89.38 214 ILE A CA 1
ATOM 1698 C C . ILE A 1 214 ? -41.156 -10.503 71.672 1.00 89.38 214 ILE A C 1
ATOM 1700 O O . ILE A 1 214 ? -41.784 -10.347 72.722 1.00 89.38 214 ILE A O 1
ATOM 1704 N N . GLN A 1 215 ? -41.399 -11.527 70.847 1.00 82.25 215 GLN A N 1
ATOM 1705 C CA . GLN A 1 215 ? -42.367 -12.583 71.161 1.00 82.25 215 GLN A CA 1
ATOM 1706 C C . GLN A 1 215 ? -41.967 -13.386 72.402 1.00 82.25 215 GLN A C 1
ATOM 1708 O O . GLN A 1 215 ? -42.832 -13.679 73.225 1.00 82.25 215 GLN A O 1
ATOM 1713 N N . GLU A 1 216 ? -40.682 -13.707 72.571 1.00 81.62 216 GLU A N 1
ATOM 1714 C CA . GLU A 1 216 ? -40.185 -14.396 73.767 1.00 81.62 216 GLU A CA 1
ATOM 1715 C C . GLU A 1 216 ? -40.333 -13.541 75.029 1.00 81.62 216 GLU A C 1
ATOM 1717 O O . GLU A 1 216 ? -40.750 -14.055 76.061 1.00 81.62 216 GLU A O 1
ATOM 1722 N N . LYS A 1 217 ? -40.066 -12.230 74.953 1.00 81.00 217 LYS A N 1
ATOM 1723 C CA . LYS A 1 217 ? -40.241 -11.307 76.091 1.00 81.00 217 LYS A CA 1
ATOM 1724 C C . LYS A 1 217 ? -41.700 -11.074 76.489 1.00 81.00 217 LYS A C 1
ATOM 1726 O O . LYS A 1 217 ? -41.951 -10.664 77.619 1.00 81.00 217 LYS A O 1
ATOM 1731 N N . MET A 1 218 ? -42.648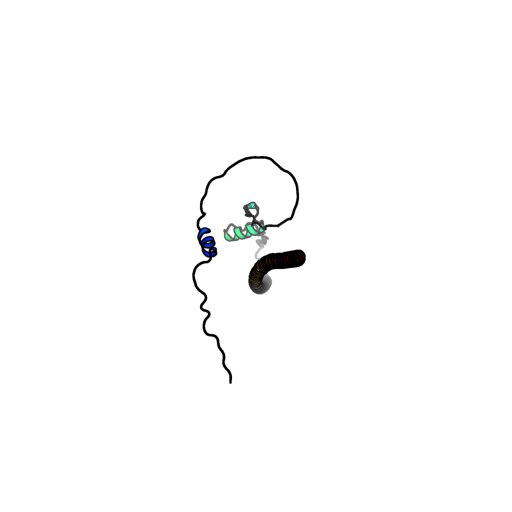 -11.266 75.572 1.00 72.06 218 MET A N 1
ATOM 1732 C CA . MET A 1 218 ? -44.084 -11.124 75.851 1.00 72.06 218 MET A CA 1
ATOM 1733 C C . MET A 1 218 ? -44.733 -12.395 76.420 1.00 72.06 218 MET A C 1
ATOM 1735 O O . MET A 1 218 ? -45.911 -12.349 76.782 1.00 72.06 218 MET A O 1
ATOM 1739 N N . ARG A 1 219 ? -44.005 -13.512 76.485 1.00 56.38 219 ARG A N 1
ATOM 1740 C CA . ARG A 1 219 ? -44.503 -14.806 76.959 1.00 56.38 219 ARG A CA 1
ATOM 1741 C C . ARG A 1 219 ? -44.053 -15.101 78.387 1.00 56.38 219 ARG A C 1
ATOM 1743 O O . ARG A 1 219 ? -44.847 -15.760 79.095 1.00 56.38 219 ARG A O 1
#

pLDDT: mean 72.38, std 24.53, range [28.09, 98.19]

Radius of gyration: 49.38 Å; chains: 1; bounding box: 102×76×147 Å

Sequence (219 aa):
MNGNIEDEWILPQENSMLSLSISKLEDLEDDSSIKPIGDGPHDTLGSEETQHFSRKNVDFSIDDIPEEAADLQAIQEGKSMKSLNNTSIPYRRASAQLSNSNGHINAHLVNKLSTELRRLEGELSTSKESYNNLLSEKAKANDEILRLLEENDKFDEVNKQKDELLRKVEQIQSKLETSLQLLGEKTEQVEELENDVSDLKEMMHEQVQQMVEIQEKMR

Secondary structure (DSSP, 8-state):
----------PPP---TTTTTTTTSS-----------------------------------GGGS-HHHHHHHHHHTT---------------------S-HHHHHHHHHHHHHHHHHHHHHHHHHHHHHHHHHHHHHHHHHHHHHHHHHHHHHHHHHHHHHHHHHHHHHHHHHHHHHHHHHHHHHHHHHHHHHHHHHHHHHHHHHHHHHHHHHHHHT-